Protein AF-A0AA38IX71-F1 (afdb_monomer_lite)

Sequence (198 aa):
MTTSIMTTNCNIPDDVLRKYNKTTGSFIPTKSSERYHKEYKQFCDWRRENAVSKINEEIMLAYLFDMSKKMFSSLLRSKYSMVRPLLQIYENVDISGFSKFRAFLIKQSVSYQPKQAKTLTIEDLVKFVEEAPDQQYLLAKIVDLTAIAGGCRREDYEEIYEMSLDDIEETSASSSSTLHDGIPRVEIIGNTDCTINV

Foldseek 3Di:
DDDDDPDPPDPQDPVRVVVVVVVLVVLAPPVCNVVLVVLLVVLVVVCVVVVHDDDDLVSLQVVLVVVLVVDALVVSVVSCSSNQSVCCVPVVDHCVPNPVSVVVSVVRNVPDDDPDDPDCDPVNLVCCLPPPDCVPCVVVNVLVLLCVQQVNDPVCVVVVVVFDPVQDDDDPPADAGADDPPDGDGGGRDDNDDDGGD

Radius of gyration: 25.23 Å; chains: 1; bounding box: 63×33×61 Å

pLDDT: mean 77.14, std 19.08, range [27.39, 96.38]

Structure (mmCIF, N/CA/C/O backbone):
data_AF-A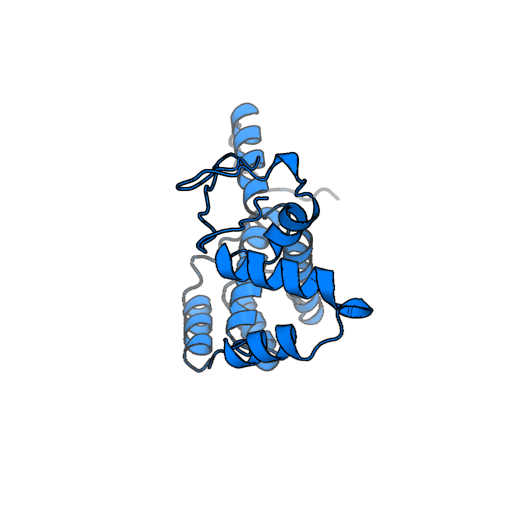0AA38IX71-F1
#
_entry.id   AF-A0AA38IX71-F1
#
loop_
_atom_site.group_PDB
_atom_site.id
_atom_site.type_symbol
_atom_site.label_atom_id
_atom_site.label_alt_id
_atom_site.label_comp_id
_atom_site.label_asym_id
_atom_site.label_entity_id
_atom_site.label_seq_id
_atom_site.pdbx_PDB_ins_code
_atom_site.Cartn_x
_atom_site.Cartn_y
_atom_site.Cartn_z
_atom_site.occupancy
_atom_site.B_iso_or_equiv
_atom_site.auth_seq_id
_atom_site.auth_comp_id
_atom_site.auth_asym_id
_atom_site.auth_atom_id
_atom_site.pdbx_PDB_model_num
ATOM 1 N N . MET A 1 1 ? -35.900 -9.698 11.462 1.00 34.16 1 MET A N 1
ATOM 2 C CA . MET A 1 1 ? -35.253 -8.917 12.536 1.00 34.16 1 MET A CA 1
ATOM 3 C C . MET A 1 1 ? -34.521 -7.775 11.868 1.00 34.16 1 MET A C 1
ATOM 5 O O . MET A 1 1 ? -33.563 -8.004 11.145 1.00 34.16 1 MET A O 1
ATOM 9 N N . THR A 1 2 ? -35.104 -6.591 11.990 1.00 31.00 2 THR A N 1
ATOM 10 C CA . THR A 1 2 ? -34.808 -5.388 11.211 1.00 31.00 2 THR A CA 1
ATOM 11 C C . THR A 1 2 ? -33.857 -4.530 12.038 1.00 31.00 2 THR A C 1
ATOM 13 O O . THR A 1 2 ? -34.233 -4.080 13.118 1.00 31.00 2 THR A O 1
ATOM 16 N N . THR A 1 3 ? -32.611 -4.361 11.597 1.00 37.00 3 THR A N 1
ATOM 17 C CA . THR A 1 3 ? -31.620 -3.580 12.349 1.00 37.00 3 THR A CA 1
ATOM 18 C C . THR A 1 3 ? -31.891 -2.093 12.150 1.00 37.00 3 THR A C 1
ATOM 20 O O . THR A 1 3 ? -31.720 -1.550 11.062 1.00 37.00 3 THR A O 1
ATOM 23 N N . SER A 1 4 ? -32.354 -1.465 13.228 1.00 35.03 4 SER A N 1
ATOM 24 C CA . SER A 1 4 ? -32.648 -0.041 13.348 1.00 35.03 4 SER A CA 1
ATOM 25 C C . SER A 1 4 ? -31.371 0.787 13.203 1.00 35.03 4 SER A C 1
ATOM 27 O O . SER A 1 4 ? -30.561 0.881 14.123 1.00 35.03 4 SER A O 1
ATOM 29 N N . ILE A 1 5 ? -31.210 1.405 12.040 1.00 53.56 5 ILE A N 1
ATOM 30 C CA . ILE A 1 5 ? -30.284 2.512 11.804 1.00 53.56 5 ILE A CA 1
ATOM 31 C C . ILE A 1 5 ? -30.818 3.742 12.544 1.00 53.56 5 ILE A C 1
ATOM 33 O O . ILE A 1 5 ? -31.921 4.207 12.274 1.00 53.56 5 ILE A O 1
ATOM 37 N N . MET A 1 6 ? -30.039 4.278 13.484 1.00 41.78 6 MET A N 1
ATOM 38 C CA . MET A 1 6 ? -30.230 5.640 13.988 1.00 41.78 6 MET A CA 1
ATOM 39 C C . MET A 1 6 ? -29.830 6.607 12.866 1.00 41.78 6 MET A C 1
ATOM 41 O O . MET A 1 6 ? -28.701 7.087 12.813 1.00 41.78 6 MET A O 1
ATOM 45 N N . THR A 1 7 ? -30.738 6.834 11.918 1.00 43.72 7 THR A N 1
ATOM 46 C CA . THR A 1 7 ? -30.614 7.880 10.902 1.00 43.72 7 THR A CA 1
ATOM 47 C C . THR A 1 7 ? -30.890 9.228 11.550 1.00 43.72 7 THR A C 1
ATOM 49 O O . THR A 1 7 ? -32.030 9.544 11.893 1.00 43.72 7 THR A O 1
ATOM 52 N N . THR A 1 8 ? -29.857 10.056 11.678 1.00 49.59 8 THR A N 1
ATOM 53 C CA . THR A 1 8 ? -30.030 11.508 11.669 1.00 49.59 8 THR A CA 1
ATOM 54 C C . THR A 1 8 ? -30.781 11.862 10.389 1.00 49.59 8 THR A C 1
ATOM 56 O O . THR A 1 8 ? -30.312 11.629 9.277 1.00 49.59 8 THR A O 1
ATOM 59 N N . ASN A 1 9 ? -32.007 12.337 10.576 1.00 51.66 9 ASN A N 1
ATOM 60 C CA . ASN A 1 9 ? -33.044 12.476 9.565 1.00 51.66 9 ASN A CA 1
ATOM 61 C C . ASN A 1 9 ? -32.781 13.704 8.673 1.00 51.66 9 ASN A C 1
ATOM 63 O O . ASN A 1 9 ? -33.479 14.711 8.755 1.00 51.66 9 ASN A O 1
ATOM 67 N N . CYS A 1 10 ? -31.720 13.655 7.868 1.00 62.28 10 CYS A N 1
ATOM 68 C CA . CYS A 1 10 ? -31.443 14.658 6.849 1.00 62.28 10 CYS A CA 1
ATOM 69 C C . CYS A 1 10 ? -31.971 14.121 5.516 1.00 62.28 10 CYS A C 1
ATOM 71 O O . CYS A 1 10 ? -31.480 13.107 5.022 1.00 62.28 10 CYS A O 1
ATOM 73 N N . ASN A 1 11 ? -32.997 14.760 4.953 1.00 79.88 11 ASN A N 1
ATOM 74 C CA . ASN A 1 11 ? -33.518 14.402 3.636 1.00 79.88 11 ASN A CA 1
ATOM 75 C C . ASN A 1 11 ? -32.530 14.908 2.571 1.00 79.88 11 ASN A C 1
ATOM 77 O O . ASN A 1 11 ? -32.589 16.065 2.159 1.00 79.88 11 ASN A O 1
ATOM 81 N N . ILE A 1 12 ? -31.545 14.075 2.226 1.00 81.44 12 ILE A N 1
ATOM 82 C CA . ILE A 1 12 ? -30.484 14.409 1.272 1.00 81.44 12 ILE A CA 1
ATOM 83 C C . ILE A 1 12 ? -31.031 14.202 -0.150 1.00 81.44 12 ILE A C 1
ATOM 85 O O . ILE A 1 12 ? -31.429 13.082 -0.464 1.00 81.44 12 ILE A O 1
ATOM 89 N N . PRO A 1 13 ? -31.026 15.228 -1.023 1.00 92.00 13 PRO A N 1
ATOM 90 C CA . PRO A 1 13 ? -31.464 15.085 -2.411 1.00 92.00 13 PRO A CA 1
ATOM 91 C C . PRO A 1 13 ? -30.676 14.020 -3.191 1.00 92.00 13 PRO A C 1
ATOM 93 O O . PRO A 1 13 ? -29.464 13.868 -3.010 1.00 92.00 13 PRO A O 1
ATOM 96 N N . ASP A 1 14 ? -31.341 13.330 -4.121 1.00 86.19 14 ASP A N 1
ATOM 97 C CA . ASP A 1 14 ? -30.751 12.225 -4.895 1.00 86.19 14 ASP A CA 1
ATOM 98 C C . ASP A 1 14 ? -29.515 12.635 -5.708 1.00 86.19 14 ASP A C 1
ATOM 100 O O . ASP A 1 14 ? -28.586 11.844 -5.895 1.00 86.19 14 ASP A O 1
ATOM 104 N N . ASP A 1 15 ? -29.459 13.877 -6.199 1.00 89.69 15 ASP A N 1
ATOM 105 C CA . ASP A 1 15 ? -28.296 14.377 -6.933 1.00 89.69 15 ASP A CA 1
ATOM 106 C C . ASP A 1 15 ? -27.071 14.545 -6.018 1.00 89.69 15 ASP A C 1
ATOM 108 O O . ASP A 1 15 ? -25.943 14.263 -6.436 1.00 89.69 15 ASP A O 1
ATOM 112 N N . VAL A 1 16 ? -27.295 14.944 -4.764 1.00 85.62 16 VAL A N 1
ATOM 113 C CA . VAL A 1 16 ? -26.268 15.052 -3.725 1.00 85.62 16 VAL A CA 1
ATOM 114 C C . VAL A 1 16 ? -25.808 13.659 -3.301 1.00 85.62 16 VAL A C 1
ATOM 116 O O . VAL A 1 16 ? -24.601 13.417 -3.243 1.00 85.62 16 VAL A O 1
ATOM 119 N N . LEU A 1 17 ? -26.732 12.712 -3.106 1.00 83.06 17 LEU A N 1
ATOM 120 C CA . LEU A 1 17 ? -26.396 11.324 -2.774 1.00 83.06 17 LEU A CA 1
ATOM 121 C C . LEU A 1 17 ? -25.606 10.643 -3.904 1.00 83.06 17 LEU A C 1
ATOM 123 O O . LEU A 1 17 ? -24.621 9.950 -3.651 1.00 83.06 17 LEU A O 1
ATOM 127 N N . ARG A 1 18 ? -25.965 10.900 -5.168 1.00 83.38 18 ARG A N 1
ATOM 128 C CA . ARG A 1 18 ? -25.216 10.410 -6.336 1.00 83.38 18 ARG A CA 1
ATOM 129 C C . ARG A 1 18 ? -23.791 10.965 -6.375 1.00 83.38 18 ARG A C 1
ATOM 131 O O . ARG A 1 18 ? -22.855 10.207 -6.627 1.00 83.38 18 ARG A O 1
ATOM 138 N N . LYS A 1 19 ? -23.605 12.266 -6.117 1.00 86.56 19 LYS A N 1
ATOM 139 C CA . LYS A 1 19 ? -22.272 12.895 -6.029 1.00 86.56 19 LYS A CA 1
ATOM 140 C C . LYS A 1 19 ? -21.455 12.325 -4.869 1.00 86.56 19 LYS A C 1
ATOM 142 O O . LYS A 1 19 ? -20.269 12.055 -5.055 1.00 86.56 19 LYS A O 1
ATOM 147 N N . TYR A 1 20 ? -22.084 12.098 -3.716 1.00 80.06 20 TYR A N 1
ATOM 148 C CA . TYR A 1 20 ? -21.452 11.468 -2.558 1.00 80.06 20 TYR A CA 1
ATOM 149 C C . TYR A 1 20 ? -20.969 10.053 -2.897 1.00 80.06 20 TYR A C 1
ATOM 151 O O . TYR A 1 20 ? -19.778 9.787 -2.782 1.00 80.06 20 TYR A O 1
ATOM 159 N N . ASN A 1 21 ? -21.850 9.196 -3.425 1.00 78.25 21 ASN A N 1
ATOM 160 C CA . ASN A 1 21 ? -21.527 7.811 -3.784 1.00 78.25 21 ASN A CA 1
ATOM 161 C C . ASN A 1 21 ? -20.463 7.714 -4.886 1.00 78.25 21 ASN A C 1
ATOM 163 O O . ASN A 1 21 ? -19.583 6.858 -4.832 1.00 78.25 21 ASN A O 1
ATOM 167 N N . LYS A 1 22 ? -20.502 8.612 -5.880 1.00 82.81 22 LYS A N 1
ATOM 168 C CA . LYS A 1 22 ? -19.451 8.694 -6.905 1.00 82.81 22 LYS A CA 1
ATOM 169 C C . LYS A 1 22 ? -18.100 9.063 -6.284 1.00 82.81 22 LYS A C 1
ATOM 171 O O . LYS A 1 22 ? -17.083 8.465 -6.623 1.00 82.81 22 LYS A O 1
ATOM 176 N N . THR A 1 23 ? -18.093 10.032 -5.371 1.00 79.50 23 THR A N 1
ATOM 177 C CA . THR A 1 23 ? -16.875 10.481 -4.684 1.00 79.50 23 THR A CA 1
ATOM 178 C C . THR A 1 23 ? -16.312 9.387 -3.778 1.00 79.50 23 THR A C 1
ATOM 180 O O . THR A 1 23 ? -15.125 9.087 -3.859 1.00 79.50 23 THR A O 1
ATOM 183 N N . THR A 1 24 ? -17.143 8.735 -2.966 1.00 74.00 24 THR A N 1
ATOM 184 C CA . THR A 1 24 ? -16.706 7.663 -2.058 1.00 74.00 24 THR A CA 1
ATOM 185 C C . THR A 1 24 ? -16.250 6.418 -2.809 1.00 74.00 24 THR A C 1
ATOM 187 O O . THR A 1 24 ? -15.260 5.803 -2.416 1.00 74.00 24 THR A O 1
ATOM 190 N N . GLY A 1 25 ? -16.888 6.091 -3.937 1.00 72.31 25 GLY A N 1
ATOM 191 C CA . GLY A 1 25 ? -16.435 5.031 -4.838 1.00 72.31 25 GLY A CA 1
ATOM 192 C C . GLY A 1 25 ? -15.036 5.278 -5.413 1.00 72.31 25 GLY A C 1
ATOM 193 O O . GLY A 1 25 ? -14.305 4.325 -5.657 1.00 72.31 25 GLY A O 1
ATOM 194 N N . SER A 1 26 ? -14.624 6.542 -5.563 1.00 80.75 26 SER A N 1
ATOM 195 C CA . SER A 1 26 ? -13.288 6.900 -6.065 1.00 80.75 26 SER A CA 1
ATOM 196 C C . SER A 1 26 ? -12.167 6.783 -5.024 1.00 80.75 26 SER A C 1
ATOM 198 O O . SER A 1 26 ? -10.991 6.843 -5.377 1.00 80.75 26 SER A O 1
ATOM 200 N N . PHE A 1 27 ? -12.498 6.598 -3.739 1.00 82.50 27 PHE A N 1
ATOM 201 C CA . PHE A 1 27 ? -11.495 6.464 -2.673 1.00 82.50 27 PHE A CA 1
ATOM 202 C C . PHE A 1 27 ? -10.677 5.175 -2.775 1.00 82.50 27 PHE A C 1
ATOM 204 O O . PHE A 1 27 ? -9.577 5.102 -2.223 1.00 82.50 27 PHE A O 1
ATOM 211 N N . ILE A 1 28 ? -11.207 4.160 -3.460 1.00 87.19 28 ILE A N 1
ATOM 212 C CA . ILE A 1 28 ? -10.512 2.904 -3.723 1.00 87.19 28 ILE A CA 1
ATOM 213 C C . ILE A 1 28 ? -10.065 2.907 -5.190 1.00 87.19 28 ILE A C 1
ATOM 215 O O . ILE A 1 28 ? -10.915 2.988 -6.076 1.00 87.19 28 ILE A O 1
ATOM 219 N N . PRO A 1 29 ? -8.756 2.804 -5.484 1.00 85.69 29 PRO A N 1
ATOM 220 C CA . PRO A 1 29 ? -8.284 2.795 -6.862 1.00 85.69 29 PRO A CA 1
ATOM 221 C C . PRO A 1 29 ? -8.817 1.578 -7.621 1.00 85.69 29 PRO A C 1
ATOM 223 O O . PRO A 1 29 ? -8.637 0.445 -7.172 1.00 85.69 29 PRO A O 1
ATOM 226 N N . THR A 1 30 ? -9.380 1.793 -8.811 1.00 84.19 30 THR A N 1
ATOM 227 C CA . THR A 1 30 ? -9.985 0.731 -9.633 1.00 84.19 30 THR A CA 1
ATOM 228 C C . THR A 1 30 ? -9.015 -0.426 -9.892 1.00 84.19 30 THR A C 1
ATOM 230 O O . THR A 1 30 ? -9.327 -1.570 -9.570 1.00 84.19 30 THR A O 1
ATOM 233 N N . LYS A 1 31 ? -7.791 -0.127 -10.363 1.00 82.62 31 LYS A N 1
ATOM 234 C CA . LYS A 1 31 ? -6.765 -1.130 -10.724 1.00 82.62 31 LYS A CA 1
ATOM 235 C C . LYS A 1 31 ? -6.310 -2.004 -9.548 1.00 82.62 31 LYS A C 1
ATOM 237 O O . LYS A 1 31 ? -5.872 -3.127 -9.754 1.00 82.62 31 LYS A O 1
ATOM 242 N N . SER A 1 32 ? -6.394 -1.508 -8.310 1.00 85.44 32 SER A N 1
ATOM 243 C CA . SER A 1 32 ? -5.904 -2.228 -7.119 1.00 85.44 32 SER A CA 1
ATOM 244 C C . SER A 1 32 ? -6.991 -2.536 -6.089 1.00 85.44 32 SER A C 1
ATOM 246 O O . SER A 1 32 ? -6.679 -2.945 -4.971 1.00 85.44 32 SER A O 1
ATOM 248 N N . SER A 1 33 ? -8.264 -2.395 -6.467 1.00 88.50 33 SER A N 1
ATOM 249 C CA . SER A 1 33 ? -9.413 -2.543 -5.569 1.00 88.50 33 SER A CA 1
ATOM 250 C C . SER A 1 33 ? -9.421 -3.880 -4.827 1.00 88.50 33 SER A C 1
ATOM 252 O O . SER A 1 33 ? -9.595 -3.914 -3.607 1.00 88.50 33 SER A O 1
ATOM 254 N N . GLU A 1 34 ? -9.135 -4.984 -5.519 1.00 90.69 34 GLU A N 1
ATOM 255 C CA . GLU A 1 34 ? -9.089 -6.319 -4.912 1.00 90.69 34 GLU A CA 1
ATOM 256 C C . GLU A 1 34 ? -8.098 -6.391 -3.739 1.00 90.69 34 GLU A C 1
ATOM 258 O O . GLU A 1 34 ? -8.399 -6.945 -2.678 1.00 90.69 34 GLU A O 1
ATOM 263 N N . ARG A 1 35 ? -6.929 -5.757 -3.886 1.00 91.38 35 ARG A N 1
ATOM 264 C CA . ARG A 1 35 ? -5.904 -5.709 -2.841 1.00 91.38 35 ARG A CA 1
ATOM 265 C C . ARG A 1 35 ? -6.406 -4.964 -1.607 1.00 91.38 35 ARG A C 1
ATOM 267 O O . ARG A 1 35 ? -6.176 -5.441 -0.502 1.00 91.38 35 ARG A O 1
ATOM 274 N N . TYR A 1 36 ? -7.135 -3.861 -1.773 1.00 93.50 36 TYR A N 1
ATOM 275 C CA . TYR A 1 36 ? -7.721 -3.137 -0.641 1.00 93.50 36 TYR A CA 1
ATOM 276 C C . TYR A 1 36 ? -8.711 -4.019 0.129 1.00 93.50 36 TYR A C 1
ATOM 278 O O . TYR A 1 36 ? -8.598 -4.162 1.348 1.00 93.50 36 TYR A O 1
ATOM 286 N N . HIS A 1 37 ? -9.631 -4.677 -0.583 1.00 92.12 37 HIS A N 1
ATOM 287 C CA . HIS A 1 37 ? -10.628 -5.561 0.026 1.00 92.12 37 HIS A CA 1
ATOM 288 C C . HIS A 1 37 ? -9.984 -6.762 0.725 1.00 92.12 37 HIS A C 1
ATOM 290 O O . HIS A 1 37 ? -10.419 -7.153 1.809 1.00 92.12 37 HIS A O 1
ATOM 296 N N . LYS A 1 38 ? -8.911 -7.320 0.154 1.00 94.62 38 LYS A N 1
ATOM 297 C CA . LYS A 1 38 ? -8.130 -8.395 0.776 1.00 94.62 38 LYS A CA 1
ATOM 298 C C . LYS A 1 38 ? -7.519 -7.963 2.110 1.00 94.62 38 LYS A C 1
ATOM 300 O O . LYS A 1 38 ? -7.586 -8.723 3.075 1.00 94.62 38 LYS A O 1
ATOM 305 N N . GLU A 1 39 ? -6.948 -6.763 2.185 1.00 93.94 39 GLU A N 1
ATOM 306 C CA . GLU A 1 39 ? -6.376 -6.235 3.430 1.00 93.94 39 GLU A CA 1
ATOM 307 C C . GLU A 1 39 ? -7.449 -5.961 4.492 1.00 93.94 39 GLU A C 1
ATOM 309 O O . GLU A 1 39 ? -7.283 -6.322 5.658 1.00 93.94 39 GLU A O 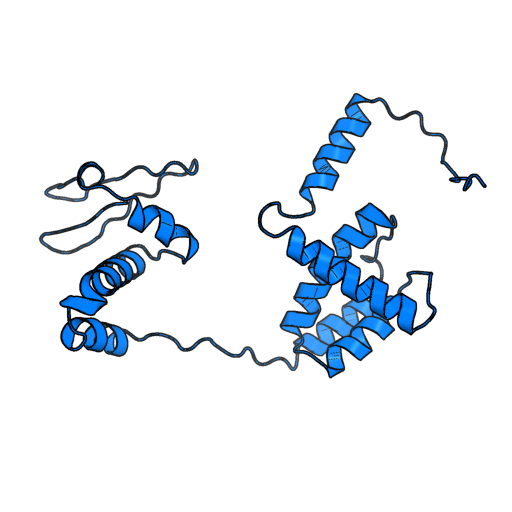1
ATOM 314 N N . TYR A 1 40 ? -8.594 -5.404 4.094 1.00 94.69 40 TYR A N 1
ATOM 315 C CA . TYR A 1 40 ? -9.722 -5.216 5.007 1.00 94.69 40 TYR A CA 1
ATOM 316 C C . TYR A 1 40 ? -10.307 -6.543 5.502 1.00 94.69 40 TYR A C 1
ATOM 318 O O . TYR A 1 40 ? -10.619 -6.677 6.687 1.00 94.69 40 TYR A O 1
ATOM 326 N N . LYS A 1 41 ? -10.383 -7.561 4.638 1.00 95.19 41 LYS A N 1
ATOM 327 C CA . LYS A 1 41 ? -10.778 -8.913 5.040 1.00 95.19 41 LYS A CA 1
ATOM 328 C C . LYS A 1 41 ? -9.819 -9.486 6.085 1.00 95.19 41 LYS A C 1
ATOM 330 O O . LYS A 1 41 ? -10.290 -9.993 7.095 1.00 95.19 41 LYS A O 1
ATOM 335 N N . GLN A 1 42 ? -8.503 -9.339 5.904 1.00 94.38 42 GLN A N 1
ATOM 336 C CA . GLN A 1 42 ? -7.515 -9.779 6.903 1.00 94.38 42 GLN A CA 1
ATOM 337 C C . GLN A 1 42 ? -7.727 -9.103 8.261 1.00 94.38 42 GLN A C 1
ATOM 339 O O . GLN A 1 42 ? -7.629 -9.757 9.297 1.00 94.38 42 GLN A O 1
ATOM 344 N N . PHE A 1 43 ? -8.048 -7.808 8.271 1.00 94.44 43 PHE A N 1
ATOM 345 C CA . PHE A 1 43 ? -8.413 -7.114 9.504 1.00 94.44 43 PHE A CA 1
ATOM 346 C C . PHE A 1 43 ? -9.703 -7.677 10.126 1.00 94.44 43 PHE A C 1
ATOM 348 O O . PHE A 1 43 ? -9.750 -7.929 11.329 1.00 94.44 43 PHE A O 1
ATOM 355 N N . CYS A 1 44 ? -10.738 -7.931 9.321 1.00 94.06 44 CYS A N 1
ATOM 356 C CA . CYS A 1 44 ? -11.985 -8.534 9.796 1.00 94.06 44 CYS A CA 1
ATOM 357 C C . CYS A 1 44 ? -11.788 -9.944 10.365 1.00 94.06 44 CYS A C 1
ATOM 359 O O . CYS A 1 44 ? -12.413 -10.292 11.366 1.00 94.06 44 CYS A O 1
ATOM 361 N N . ASP A 1 45 ? -10.923 -10.741 9.747 1.00 95.50 45 ASP A N 1
ATOM 362 C CA . ASP A 1 45 ? -10.592 -12.083 10.211 1.00 95.50 45 ASP A CA 1
ATOM 363 C C . ASP A 1 45 ? -9.842 -12.021 11.549 1.00 95.50 45 ASP A C 1
ATOM 365 O O . ASP A 1 45 ? -10.269 -12.668 12.504 1.00 95.50 45 ASP A O 1
ATOM 369 N N . TRP A 1 46 ? -8.845 -11.136 11.683 1.00 95.69 46 TRP A N 1
ATOM 370 C CA . TRP A 1 46 ? -8.165 -10.892 12.962 1.00 95.69 46 TRP A CA 1
ATOM 371 C C . TRP A 1 46 ? -9.139 -10.437 14.061 1.00 95.69 46 TRP A C 1
ATOM 373 O O . TRP A 1 46 ? -9.065 -10.910 15.195 1.00 95.69 46 TRP A O 1
ATOM 383 N N . ARG A 1 47 ? -10.102 -9.562 13.738 1.00 94.75 47 ARG A N 1
ATOM 384 C CA . ARG A 1 47 ? -11.156 -9.152 14.683 1.00 94.75 47 ARG A CA 1
ATOM 385 C C . ARG A 1 47 ? -11.984 -10.342 15.167 1.00 94.75 47 ARG A C 1
ATOM 387 O O . ARG A 1 47 ? -12.266 -10.442 16.360 1.00 94.75 47 ARG A O 1
ATOM 394 N N . ARG A 1 48 ? -12.357 -11.245 14.254 1.00 95.00 48 ARG A N 1
ATOM 395 C CA . ARG A 1 48 ? -13.129 -12.455 14.571 1.00 95.00 48 ARG A CA 1
ATOM 396 C C . ARG A 1 48 ? -12.341 -13.397 15.477 1.00 95.00 48 ARG A C 1
ATOM 398 O O . ARG A 1 48 ? -12.894 -13.877 16.459 1.00 95.00 48 ARG A O 1
ATOM 405 N N . GLU A 1 49 ? -11.064 -13.611 15.174 1.00 95.88 49 GLU A N 1
ATOM 406 C CA . GLU A 1 49 ? -10.152 -14.438 15.977 1.00 95.88 49 GLU A CA 1
ATOM 407 C C . GLU A 1 49 ? -9.975 -13.899 17.403 1.00 95.88 49 GLU A C 1
ATOM 409 O O . GLU A 1 49 ? -9.869 -14.677 18.346 1.00 95.88 49 GLU A O 1
ATOM 414 N N . ASN A 1 50 ? -10.007 -12.575 17.574 1.00 94.94 50 ASN A N 1
ATOM 415 C CA . ASN A 1 50 ? -9.870 -11.914 18.875 1.00 94.94 50 ASN A CA 1
ATOM 416 C C . ASN A 1 50 ? -11.219 -11.591 19.549 1.00 94.94 50 ASN A C 1
ATOM 418 O O . ASN A 1 50 ? -11.239 -10.931 20.586 1.00 94.94 50 ASN A O 1
ATOM 422 N N . ALA A 1 51 ? -12.345 -12.041 18.979 1.00 93.94 51 ALA A N 1
ATOM 423 C CA . ALA A 1 51 ? -13.704 -11.784 19.470 1.00 93.94 51 ALA A CA 1
ATOM 424 C C . ALA A 1 51 ? -14.040 -10.288 19.673 1.00 93.94 51 ALA A C 1
ATOM 426 O O . ALA A 1 51 ? -14.783 -9.912 20.583 1.00 93.94 51 ALA A O 1
ATOM 427 N N . VAL A 1 52 ? -13.520 -9.419 18.802 1.00 93.31 52 VAL A N 1
ATOM 428 C CA . VAL A 1 52 ? -13.729 -7.967 18.861 1.00 93.31 52 VAL A CA 1
ATOM 429 C C . VAL A 1 52 ? -14.658 -7.514 17.738 1.00 93.31 52 VAL A C 1
ATOM 431 O O . VAL A 1 52 ? -14.364 -7.708 16.563 1.00 93.31 52 VAL A O 1
ATOM 434 N N . SER A 1 53 ? -15.759 -6.845 18.083 1.00 85.56 53 SER A N 1
ATOM 435 C CA . SER A 1 53 ? -16.696 -6.277 17.100 1.00 85.56 53 SER A CA 1
ATOM 436 C C . SER A 1 53 ? -16.538 -4.769 16.886 1.00 85.56 53 SER A C 1
ATOM 438 O O . SER A 1 53 ? -16.764 -4.282 15.782 1.00 85.56 53 SER A O 1
ATOM 440 N N . LYS A 1 54 ? -16.143 -4.017 17.920 1.00 88.56 54 LYS A N 1
ATOM 441 C CA . LYS A 1 54 ? -16.002 -2.554 17.855 1.00 88.56 54 LYS A CA 1
ATOM 442 C C . LYS A 1 54 ? -14.651 -2.143 17.268 1.00 88.56 54 LYS A C 1
ATOM 444 O O . LYS A 1 54 ? -13.650 -2.823 17.472 1.00 88.56 54 LYS A O 1
ATOM 449 N N . ILE A 1 55 ? -14.617 -0.990 16.602 1.00 89.81 55 ILE A N 1
ATOM 450 C CA . ILE A 1 55 ? -13.377 -0.342 16.162 1.00 89.81 55 ILE A CA 1
ATOM 451 C C . ILE A 1 55 ? -13.171 0.923 16.988 1.00 89.81 55 ILE A C 1
ATOM 453 O O . ILE A 1 55 ? -14.032 1.798 17.032 1.00 89.81 55 ILE A O 1
ATOM 457 N N . ASN A 1 56 ? -12.014 1.017 17.627 1.00 91.94 56 ASN A N 1
ATOM 458 C CA . ASN A 1 56 ? -11.518 2.206 18.306 1.00 91.94 56 ASN A CA 1
ATOM 459 C C . ASN A 1 56 ? -9.982 2.217 18.234 1.00 91.94 56 ASN A C 1
ATOM 461 O O . ASN A 1 56 ? -9.368 1.345 17.606 1.00 91.94 56 ASN A O 1
ATOM 465 N N . GLU A 1 57 ? -9.361 3.211 18.861 1.00 93.44 57 GLU A N 1
ATOM 466 C CA . GLU A 1 57 ? -7.911 3.360 18.842 1.00 93.44 57 GLU A CA 1
ATOM 467 C C . GLU A 1 57 ? -7.191 2.164 19.486 1.00 93.44 57 GLU A C 1
ATOM 469 O O . GLU A 1 57 ? -6.179 1.711 18.953 1.00 93.44 57 GLU A O 1
ATOM 474 N N . GLU A 1 58 ? -7.721 1.609 20.577 1.00 94.06 58 GLU A N 1
ATOM 475 C CA . GLU A 1 58 ? -7.134 0.470 21.287 1.00 94.06 58 GLU A CA 1
ATOM 476 C C . GLU A 1 58 ? -7.083 -0.785 20.412 1.00 94.06 58 GLU A C 1
ATOM 478 O O . GLU A 1 58 ? -6.042 -1.438 20.317 1.00 94.06 58 GLU A O 1
ATOM 483 N N . ILE A 1 59 ? -8.186 -1.096 19.726 1.00 93.81 59 ILE A N 1
ATOM 484 C CA . ILE A 1 59 ? -8.283 -2.255 18.834 1.00 93.81 59 ILE A CA 1
ATOM 485 C C . ILE A 1 59 ? -7.363 -2.093 17.625 1.00 93.81 59 ILE A C 1
ATOM 487 O O . ILE A 1 59 ? -6.645 -3.026 17.261 1.00 93.81 59 ILE A O 1
ATOM 491 N N . MET A 1 60 ? -7.333 -0.901 17.026 1.00 91.88 60 MET A N 1
ATOM 492 C CA . MET A 1 60 ? -6.449 -0.623 15.893 1.00 91.88 60 MET A CA 1
ATOM 493 C C . MET A 1 60 ? -4.971 -0.702 16.290 1.00 91.88 60 MET A C 1
ATOM 495 O O . MET A 1 60 ? -4.149 -1.202 15.520 1.00 91.88 60 MET A O 1
ATOM 499 N N . LEU A 1 61 ? -4.623 -0.238 17.493 1.00 92.69 61 LEU A N 1
ATOM 500 C CA . LEU A 1 61 ? -3.262 -0.315 18.013 1.00 92.69 61 LEU A CA 1
ATOM 501 C C . LEU A 1 61 ? -2.850 -1.764 18.313 1.00 92.69 61 LEU A C 1
ATOM 503 O O . LEU A 1 61 ? -1.739 -2.155 17.955 1.00 92.69 61 LEU A O 1
ATOM 507 N N . ALA A 1 62 ? -3.738 -2.570 18.903 1.00 94.38 62 ALA A N 1
ATOM 508 C CA . ALA A 1 62 ? -3.499 -3.995 19.144 1.00 94.38 62 ALA A CA 1
ATOM 509 C C . ALA A 1 62 ? -3.285 -4.767 17.831 1.00 94.38 62 ALA A C 1
ATOM 511 O O . ALA A 1 62 ? -2.307 -5.506 17.701 1.00 94.38 62 ALA A O 1
ATOM 512 N N . TYR A 1 63 ? -4.125 -4.514 16.823 1.00 93.00 63 TYR A N 1
ATOM 513 C CA . TYR A 1 63 ? -3.961 -5.087 15.488 1.00 93.00 63 TYR A CA 1
ATOM 514 C C . TYR A 1 63 ? -2.601 -4.732 14.877 1.00 93.00 63 TYR A C 1
ATOM 516 O O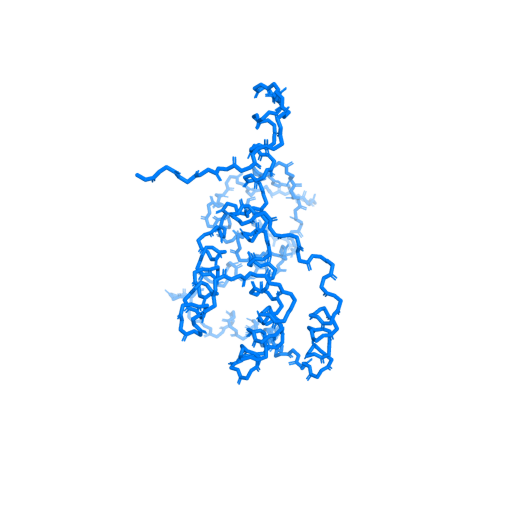 . TYR A 1 63 ? -1.872 -5.614 14.421 1.00 93.00 63 TYR A O 1
ATOM 524 N N . LEU A 1 64 ? -2.210 -3.451 14.899 1.00 89.88 64 LEU A N 1
ATOM 525 C CA . LEU A 1 64 ? -0.902 -3.042 14.383 1.00 89.88 64 LEU A CA 1
ATOM 526 C C . LEU A 1 64 ? 0.254 -3.673 15.142 1.00 89.88 64 LEU A C 1
ATOM 528 O O . LEU A 1 64 ? 1.263 -4.012 14.523 1.00 89.88 64 LEU A O 1
ATOM 532 N N . PHE A 1 65 ? 0.135 -3.803 16.460 1.00 91.25 65 PHE A N 1
ATOM 533 C CA . PHE A 1 65 ? 1.160 -4.431 17.274 1.00 91.25 65 PHE A CA 1
ATOM 534 C C . PHE A 1 65 ? 1.389 -5.876 16.827 1.00 91.25 65 PHE A C 1
ATOM 536 O O . PHE A 1 65 ? 2.528 -6.246 16.534 1.00 91.25 65 PHE A O 1
ATOM 543 N N . ASP A 1 66 ? 0.325 -6.661 16.665 1.00 92.25 66 ASP A N 1
ATOM 544 C CA . ASP A 1 66 ? 0.429 -8.040 16.185 1.00 92.25 66 ASP A CA 1
ATOM 545 C C . ASP A 1 66 ? 0.948 -8.142 14.754 1.00 92.25 66 ASP A C 1
ATOM 547 O O . ASP A 1 66 ? 1.801 -8.984 14.461 1.00 92.25 66 ASP A O 1
ATOM 551 N N . MET A 1 67 ? 0.494 -7.259 13.867 1.00 89.81 67 MET A N 1
ATOM 552 C CA . MET A 1 67 ? 0.977 -7.216 12.490 1.00 89.81 67 MET A CA 1
ATOM 553 C C . MET A 1 67 ? 2.459 -6.840 12.432 1.00 89.81 67 MET A C 1
ATOM 555 O O . MET A 1 67 ? 3.216 -7.451 11.681 1.00 89.81 67 MET A O 1
ATOM 559 N N . SER A 1 68 ? 2.912 -5.910 13.275 1.00 88.31 68 SER A N 1
ATOM 560 C CA . SER A 1 68 ? 4.309 -5.463 13.310 1.00 88.31 68 SER A CA 1
ATOM 561 C C . SER A 1 68 ? 5.305 -6.546 13.729 1.00 88.31 68 SER A C 1
ATOM 563 O O . SER A 1 68 ? 6.468 -6.478 13.347 1.00 88.31 68 SER A O 1
ATOM 565 N N . LYS A 1 69 ? 4.856 -7.585 14.446 1.00 87.75 69 LYS A N 1
ATOM 566 C CA . LYS A 1 69 ? 5.688 -8.758 14.764 1.00 87.75 69 LYS A CA 1
ATOM 567 C C . LYS A 1 69 ? 5.973 -9.626 13.534 1.00 87.75 69 LYS A C 1
ATOM 569 O O . LYS A 1 69 ? 6.917 -10.407 13.548 1.00 87.75 69 LYS A O 1
ATOM 574 N N . LYS A 1 70 ? 5.137 -9.528 12.495 1.00 86.38 70 LYS A N 1
ATOM 575 C CA . LYS A 1 70 ? 5.165 -10.399 11.310 1.00 86.38 70 LYS A CA 1
ATOM 576 C C . LYS A 1 70 ? 5.714 -9.709 10.060 1.00 86.38 70 LYS A C 1
ATOM 578 O O . LYS A 1 70 ? 6.013 -10.395 9.087 1.00 86.38 70 LYS A O 1
ATOM 583 N N . MET A 1 71 ? 5.799 -8.377 10.031 1.00 82.69 71 MET A N 1
ATOM 584 C CA . MET A 1 71 ? 6.169 -7.641 8.817 1.00 82.69 71 MET A CA 1
ATOM 585 C C . MET A 1 71 ? 6.933 -6.348 9.064 1.00 82.69 71 MET A C 1
ATOM 587 O O . MET A 1 71 ? 6.857 -5.742 10.128 1.00 82.69 71 MET A O 1
ATOM 591 N N . PHE A 1 72 ? 7.601 -5.889 8.006 1.00 79.94 72 PHE A N 1
ATOM 592 C CA . PHE A 1 72 ? 8.303 -4.614 7.979 1.00 79.94 72 PHE A CA 1
ATOM 593 C C . PHE A 1 72 ? 7.352 -3.410 8.033 1.00 79.94 72 PHE A C 1
ATOM 595 O O . PHE A 1 72 ? 6.231 -3.436 7.518 1.00 79.94 72 PHE A O 1
ATOM 602 N N . SER A 1 73 ? 7.846 -2.311 8.596 1.00 79.62 73 SER A N 1
ATOM 603 C CA . SER A 1 73 ? 7.087 -1.085 8.867 1.00 79.62 73 SER A CA 1
ATOM 604 C C . SER A 1 73 ? 6.501 -0.421 7.619 1.00 79.62 73 SER A C 1
ATOM 606 O O . SER A 1 73 ? 5.403 0.135 7.670 1.00 79.62 73 SER A O 1
ATOM 608 N N . SER A 1 74 ? 7.200 -0.504 6.483 1.00 76.94 74 SER A N 1
ATOM 609 C CA . SER A 1 74 ? 6.716 -0.009 5.187 1.00 76.94 74 SER A CA 1
ATOM 610 C C . SER A 1 74 ? 5.469 -0.766 4.715 1.00 76.94 74 SER A C 1
ATOM 612 O O . SER A 1 74 ? 4.484 -0.147 4.305 1.00 76.94 74 SER A O 1
ATOM 614 N N . LEU A 1 75 ? 5.468 -2.097 4.851 1.00 81.56 75 LEU A N 1
ATOM 615 C CA . LEU A 1 75 ? 4.323 -2.940 4.517 1.00 81.56 75 LEU A CA 1
ATOM 616 C C . LEU A 1 75 ? 3.155 -2.685 5.472 1.00 81.56 75 LEU A C 1
ATOM 618 O O . LEU A 1 75 ? 2.020 -2.547 5.022 1.00 81.56 75 LEU A O 1
ATOM 622 N N . LEU A 1 76 ? 3.438 -2.541 6.769 1.00 86.69 76 LEU A N 1
ATOM 623 C CA . LEU A 1 76 ? 2.431 -2.232 7.784 1.00 86.69 76 LEU A CA 1
ATOM 624 C C . LEU A 1 76 ? 1.687 -0.924 7.470 1.00 86.69 76 LEU A C 1
ATOM 626 O O . LEU A 1 76 ? 0.456 -0.881 7.485 1.00 86.69 76 LEU A O 1
ATOM 630 N N . ARG A 1 77 ? 2.429 0.133 7.114 1.00 85.12 77 ARG A N 1
ATOM 631 C CA . ARG A 1 77 ? 1.855 1.426 6.718 1.00 85.12 77 ARG A CA 1
ATOM 632 C C . ARG A 1 77 ? 1.057 1.325 5.417 1.00 85.12 77 ARG A C 1
ATOM 634 O O . ARG A 1 77 ? -0.004 1.932 5.323 1.00 85.12 77 ARG A O 1
ATOM 641 N N . SER A 1 78 ? 1.531 0.543 4.443 1.00 87.38 78 SER A N 1
ATOM 642 C CA . SER A 1 78 ? 0.811 0.308 3.183 1.00 87.38 78 SER A CA 1
ATOM 643 C C . SER A 1 78 ? -0.529 -0.398 3.413 1.00 87.38 78 SER A C 1
ATOM 645 O O . SER A 1 78 ? -1.553 0.093 2.941 1.00 87.38 78 SER A O 1
ATOM 647 N N . LYS A 1 79 ? -0.543 -1.489 4.191 1.00 89.19 79 LYS A N 1
ATOM 648 C CA . LYS A 1 79 ? -1.774 -2.212 4.548 1.00 89.19 79 LYS A CA 1
ATOM 649 C C . LYS A 1 79 ? -2.760 -1.305 5.276 1.00 89.19 79 LYS A C 1
ATOM 651 O O . LYS A 1 79 ? -3.930 -1.241 4.914 1.00 89.19 79 LYS A O 1
ATOM 656 N N . TYR A 1 80 ? -2.278 -0.534 6.249 1.00 88.19 80 TYR A N 1
ATOM 657 C CA . TYR A 1 80 ? -3.119 0.424 6.958 1.00 88.19 80 TYR A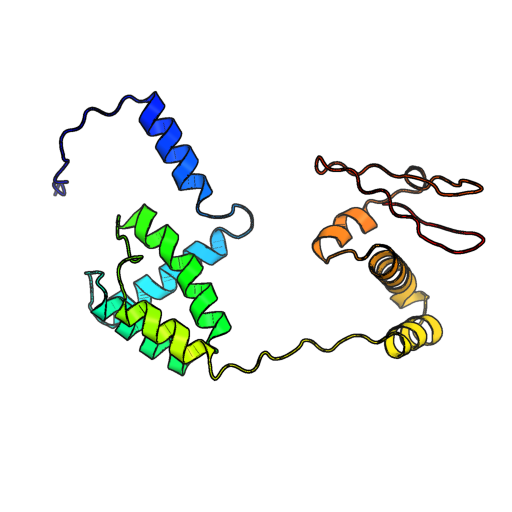 CA 1
ATOM 658 C C . TYR A 1 80 ? -3.756 1.463 6.025 1.00 88.19 80 TYR A C 1
ATOM 660 O O . TYR A 1 80 ? -4.958 1.712 6.116 1.00 88.19 80 TYR A O 1
ATOM 668 N N . SER A 1 81 ? -2.983 2.042 5.103 1.00 88.56 81 SER A N 1
ATOM 669 C CA . SER A 1 81 ? -3.511 3.006 4.132 1.00 88.56 81 SER A CA 1
ATOM 670 C C . SER A 1 81 ? -4.611 2.419 3.240 1.00 88.56 81 SER A C 1
ATOM 672 O O . SER A 1 81 ? -5.422 3.183 2.727 1.00 88.56 81 SER A O 1
ATOM 674 N N . MET A 1 82 ? -4.671 1.092 3.078 1.00 91.62 82 MET A N 1
ATOM 675 C CA . MET A 1 82 ? -5.744 0.404 2.348 1.00 91.62 82 MET A CA 1
ATOM 676 C C . MET A 1 82 ? -6.967 0.117 3.210 1.00 91.62 82 MET A C 1
ATOM 678 O O . MET A 1 82 ? -8.097 0.269 2.754 1.00 91.62 82 MET A O 1
ATOM 682 N N . VAL A 1 83 ? -6.750 -0.271 4.466 1.00 92.00 83 VAL A N 1
ATOM 683 C CA . VAL A 1 83 ? -7.834 -0.542 5.415 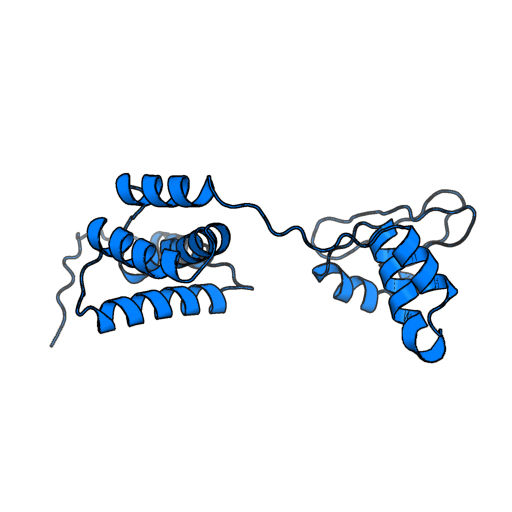1.00 92.00 83 VAL A CA 1
ATOM 684 C C . VAL A 1 83 ? -8.573 0.750 5.775 1.00 92.00 83 VAL A C 1
ATOM 686 O O . VAL A 1 83 ? -9.797 0.751 5.857 1.00 92.00 83 VAL A O 1
ATOM 689 N N . ARG A 1 84 ? -7.855 1.871 5.925 1.00 90.38 84 ARG A N 1
ATOM 690 C CA . ARG A 1 84 ? -8.415 3.179 6.300 1.00 90.38 84 ARG A CA 1
ATOM 691 C C . ARG A 1 84 ? -9.650 3.609 5.486 1.00 90.38 84 ARG A C 1
ATOM 693 O O . ARG A 1 84 ? -10.672 3.877 6.113 1.00 90.38 84 ARG A O 1
ATOM 700 N N . PRO A 1 85 ? -9.603 3.713 4.143 1.00 90.25 85 PRO A N 1
ATOM 701 C CA . PRO A 1 85 ? -10.772 4.124 3.367 1.00 90.25 85 PRO A CA 1
ATOM 702 C C . PRO A 1 85 ? -11.923 3.116 3.469 1.00 90.25 85 PRO A C 1
ATOM 704 O O . PRO A 1 85 ? -13.076 3.528 3.492 1.00 90.25 85 PRO A O 1
ATOM 707 N N . LEU A 1 86 ? -11.639 1.818 3.607 1.00 91.62 86 LEU A N 1
ATOM 708 C CA . LEU A 1 86 ? -12.682 0.799 3.758 1.00 91.62 86 LEU A CA 1
ATOM 709 C C . LEU A 1 86 ? -13.375 0.860 5.127 1.00 91.62 86 LEU A C 1
ATOM 711 O O . LEU A 1 86 ? -14.583 0.661 5.193 1.00 91.62 86 LEU A O 1
ATOM 715 N N . LEU A 1 87 ? -12.663 1.223 6.200 1.00 91.38 87 LEU A N 1
ATOM 716 C CA . LEU A 1 87 ? -13.279 1.501 7.507 1.00 91.38 87 LEU A CA 1
ATOM 717 C C . LEU A 1 87 ? -14.218 2.711 7.444 1.00 91.38 87 LEU A C 1
ATOM 719 O O . LEU A 1 87 ? -15.303 2.684 8.024 1.00 91.38 87 LEU A O 1
ATOM 723 N N . GLN A 1 88 ? -13.827 3.747 6.698 1.00 88.50 88 GLN A N 1
ATOM 724 C CA . GLN A 1 88 ? -14.670 4.920 6.482 1.00 88.50 88 GLN A CA 1
ATOM 725 C C . GLN A 1 88 ? -15.912 4.586 5.639 1.00 88.50 88 GLN A C 1
ATOM 727 O O . GLN A 1 88 ? -16.994 5.072 5.945 1.00 88.50 88 GLN A O 1
ATOM 732 N N . ILE A 1 89 ? -15.773 3.768 4.590 1.00 87.19 89 ILE A N 1
ATOM 733 C CA . ILE A 1 89 ? -16.874 3.428 3.674 1.00 87.19 89 ILE A CA 1
ATOM 734 C C . ILE A 1 89 ? -17.856 2.438 4.312 1.00 87.19 89 ILE A C 1
ATOM 736 O O . ILE A 1 89 ? -19.064 2.645 4.236 1.00 87.19 89 ILE A O 1
ATOM 740 N N . TYR A 1 90 ? -17.361 1.358 4.923 1.00 88.31 90 TYR A N 1
ATOM 741 C CA . TYR A 1 90 ? -18.215 0.261 5.391 1.00 88.31 90 TYR A CA 1
ATOM 742 C C . TYR A 1 90 ? -18.698 0.409 6.824 1.00 88.31 90 TYR A C 1
ATOM 744 O O . TYR A 1 90 ? -19.778 -0.073 7.152 1.00 88.31 90 TYR A O 1
ATOM 752 N N . GLU A 1 91 ? -17.908 1.050 7.681 1.00 87.25 91 GLU A N 1
ATOM 753 C CA . GLU A 1 91 ? -18.205 1.132 9.114 1.00 87.25 91 GLU A CA 1
ATOM 754 C C . GLU A 1 91 ? -18.355 2.584 9.593 1.00 87.25 91 GLU A C 1
ATOM 756 O O . GLU A 1 91 ? -18.669 2.812 10.758 1.00 87.25 91 GLU A O 1
ATOM 761 N N . ASN A 1 92 ? -18.181 3.566 8.695 1.00 87.75 92 ASN A N 1
ATOM 762 C CA . ASN A 1 92 ? -18.226 5.002 8.987 1.00 87.75 92 ASN A CA 1
ATOM 763 C C . ASN A 1 92 ? -17.319 5.404 10.164 1.00 87.75 92 ASN A C 1
ATOM 765 O O . ASN A 1 92 ? -17.663 6.265 10.977 1.00 87.75 92 ASN A O 1
ATOM 769 N N . VAL A 1 93 ? -16.157 4.754 10.269 1.00 89.56 93 VAL A N 1
ATOM 770 C CA . VAL A 1 93 ? -15.181 5.017 11.327 1.00 89.56 93 VAL A CA 1
ATOM 771 C C . VAL A 1 93 ? -14.067 5.899 10.789 1.00 89.56 93 VAL A C 1
ATOM 773 O O . VAL A 1 93 ? -13.259 5.456 9.968 1.00 89.56 93 VAL A O 1
ATOM 776 N N . ASP A 1 94 ? -13.973 7.117 11.324 1.00 87.19 94 ASP A N 1
ATOM 777 C CA . ASP A 1 94 ? -12.811 7.968 11.099 1.00 87.19 94 ASP A CA 1
ATOM 778 C C . ASP A 1 94 ? -11.709 7.666 12.120 1.00 87.19 94 ASP A C 1
ATOM 780 O O . ASP A 1 94 ? -11.824 7.913 13.320 1.00 87.19 94 ASP A O 1
ATOM 784 N N . ILE A 1 95 ? -10.603 7.146 11.607 1.00 87.25 95 ILE A N 1
ATOM 785 C CA . ILE A 1 95 ? -9.405 6.794 12.373 1.00 87.25 95 ILE A CA 1
ATOM 786 C C . ILE A 1 95 ? -8.319 7.877 12.296 1.00 87.25 95 ILE A C 1
ATOM 788 O O . ILE A 1 95 ? -7.221 7.701 12.826 1.00 87.25 95 ILE A O 1
ATOM 792 N N . SER A 1 96 ? -8.592 9.007 11.630 1.00 85.06 96 SER A N 1
ATOM 793 C CA . SER A 1 96 ? -7.660 10.136 11.530 1.00 85.06 96 SER A CA 1
ATOM 794 C C . SER A 1 96 ? -7.283 10.704 12.906 1.00 85.06 96 SER A C 1
ATOM 796 O O . SER A 1 96 ? -6.132 11.103 13.117 1.00 85.06 96 SER A O 1
ATOM 798 N N . GLY A 1 97 ? -8.224 10.651 13.857 1.00 86.81 97 GLY A N 1
ATOM 799 C CA . GLY A 1 97 ? -8.066 11.108 15.237 1.00 86.81 97 GLY A CA 1
ATOM 800 C C . GLY A 1 97 ? -7.247 10.186 16.147 1.00 86.81 97 GLY A C 1
ATOM 801 O O . GLY A 1 97 ? -6.964 10.561 17.284 1.00 86.81 97 GLY A O 1
ATOM 802 N N . PHE A 1 98 ? -6.833 9.002 15.686 1.00 92.19 98 PHE A N 1
ATOM 803 C CA . PHE A 1 98 ? -6.123 8.033 16.528 1.00 92.19 98 PHE A CA 1
ATOM 804 C C . PHE A 1 98 ? -4.635 8.412 16.658 1.00 92.19 98 PHE A C 1
ATOM 806 O O . PHE A 1 98 ? -3.763 8.000 15.884 1.00 92.19 98 PHE A O 1
ATOM 813 N N . SER A 1 99 ? -4.343 9.287 17.621 1.00 91.69 99 SER A N 1
ATOM 814 C CA . SER A 1 99 ? -3.016 9.867 17.857 1.00 91.69 99 SER A CA 1
ATOM 815 C C . SER A 1 99 ? -1.953 8.861 18.326 1.00 91.69 99 SER A C 1
ATOM 817 O O . SER A 1 99 ? -0.842 8.867 17.788 1.00 91.69 99 SER A O 1
ATOM 819 N N . LYS A 1 100 ? -2.273 7.961 19.266 1.00 92.88 100 LYS A N 1
ATOM 820 C CA . LYS A 1 100 ? -1.382 6.894 19.762 1.00 92.88 100 LYS A CA 1
ATOM 821 C C . LYS A 1 100 ? -1.113 5.874 18.665 1.00 92.88 100 LYS A C 1
ATOM 823 O O . LYS A 1 100 ? 0.027 5.456 18.466 1.00 92.88 100 LYS A O 1
ATOM 828 N N . PHE A 1 101 ? -2.153 5.533 17.911 1.00 89.19 101 PHE A N 1
ATOM 829 C CA . PHE A 1 101 ? -2.057 4.685 16.729 1.00 89.19 101 PHE A CA 1
ATOM 830 C C . PHE A 1 101 ? -1.067 5.255 15.698 1.00 89.19 101 PHE A C 1
ATOM 832 O O . PHE A 1 101 ? -0.152 4.567 15.238 1.00 89.19 101 PHE A O 1
ATOM 839 N N . ARG A 1 102 ? -1.193 6.547 15.373 1.00 88.38 102 ARG A N 1
ATOM 840 C CA . ARG A 1 102 ? -0.274 7.230 14.452 1.00 88.38 102 ARG A CA 1
ATOM 841 C C . ARG A 1 102 ? 1.148 7.299 15.000 1.00 88.38 102 ARG A C 1
ATOM 843 O O . ARG A 1 102 ? 2.092 7.054 14.249 1.00 88.38 102 ARG A O 1
ATOM 850 N N . ALA A 1 103 ? 1.306 7.613 16.286 1.00 90.62 103 ALA A N 1
ATOM 851 C CA . ALA A 1 103 ? 2.611 7.649 16.941 1.00 90.62 103 ALA A CA 1
ATOM 852 C C . ALA A 1 103 ? 3.319 6.287 16.857 1.00 90.62 103 ALA A C 1
ATOM 854 O O . ALA A 1 103 ? 4.514 6.233 16.565 1.00 90.62 103 ALA A O 1
ATOM 855 N N . PHE A 1 104 ? 2.577 5.187 17.019 1.00 89.88 104 PHE A N 1
ATOM 856 C CA . PHE A 1 104 ? 3.107 3.837 16.849 1.00 89.88 104 PHE A CA 1
ATOM 857 C C . PHE A 1 104 ? 3.600 3.581 15.418 1.00 89.88 104 PHE A C 1
ATOM 859 O O . PHE A 1 104 ? 4.741 3.158 15.243 1.00 89.88 104 PHE A O 1
ATOM 866 N N . LEU A 1 105 ? 2.806 3.900 14.387 1.00 87.12 105 LEU A N 1
ATOM 867 C CA . LEU A 1 105 ? 3.235 3.750 12.985 1.00 87.12 105 LEU A CA 1
ATOM 868 C C . LEU A 1 105 ? 4.514 4.535 12.669 1.00 87.12 105 LEU A C 1
ATOM 870 O O . LEU A 1 105 ? 5.396 4.025 11.977 1.00 87.12 105 LEU A O 1
ATOM 874 N N . ILE A 1 106 ? 4.622 5.767 13.178 1.00 86.62 106 ILE A N 1
ATOM 875 C CA . ILE A 1 106 ? 5.822 6.593 13.004 1.00 86.62 106 ILE A CA 1
ATOM 876 C C . ILE A 1 106 ? 7.013 5.917 13.685 1.00 86.62 106 ILE A C 1
ATOM 878 O O . ILE A 1 106 ? 8.037 5.713 13.036 1.00 86.62 106 ILE A O 1
ATOM 882 N N . LYS A 1 107 ? 6.867 5.492 14.946 1.00 87.50 107 LYS A N 1
ATOM 883 C CA . LYS A 1 107 ? 7.929 4.809 15.697 1.00 87.50 107 LYS A CA 1
ATOM 884 C C . LYS A 1 107 ? 8.438 3.561 14.974 1.00 87.50 107 LYS A C 1
ATOM 886 O O . LYS A 1 107 ? 9.647 3.383 14.873 1.00 87.50 107 LYS A O 1
ATOM 891 N N . GLN A 1 108 ? 7.539 2.749 14.415 1.00 83.62 108 GLN A N 1
ATOM 892 C CA . GLN A 1 108 ? 7.935 1.564 13.653 1.00 83.62 108 GLN A CA 1
ATOM 893 C C . GLN A 1 108 ? 8.714 1.930 12.383 1.00 83.62 108 GLN A C 1
ATOM 895 O O . GLN A 1 108 ? 9.603 1.189 11.978 1.00 83.62 108 GLN A O 1
ATOM 900 N N . SER A 1 109 ? 8.425 3.066 11.743 1.00 77.69 109 SER A N 1
ATOM 901 C CA . SER A 1 109 ? 9.139 3.477 10.526 1.00 77.69 109 SER A CA 1
ATOM 902 C C . SER A 1 109 ? 10.576 3.956 10.758 1.00 77.69 109 SER A C 1
ATOM 904 O O . SER A 1 109 ? 11.389 3.824 9.852 1.00 77.69 109 SER A O 1
ATOM 906 N N . VAL A 1 110 ? 10.914 4.453 11.955 1.00 77.19 110 VAL A N 1
ATOM 907 C CA . VAL A 1 110 ? 12.245 5.027 12.249 1.00 77.19 110 VAL A CA 1
ATOM 908 C C . VAL A 1 110 ? 13.363 3.982 12.188 1.00 77.19 110 VAL A C 1
ATOM 910 O O . VAL A 1 110 ? 14.469 4.290 11.759 1.00 77.19 110 VAL A O 1
ATOM 913 N N . SER A 1 111 ? 13.091 2.739 12.585 1.00 67.44 111 SER A N 1
ATOM 914 C CA . SER A 1 111 ? 14.077 1.652 12.545 1.00 67.44 111 SER A CA 1
ATOM 915 C C . SER A 1 111 ? 14.123 0.910 11.205 1.00 67.44 111 SER A C 1
ATOM 917 O O . SER A 1 111 ? 14.925 -0.010 11.043 1.00 67.44 111 SER A O 1
ATOM 919 N N . TYR A 1 112 ? 13.274 1.274 10.239 1.00 71.88 112 TYR A N 1
ATOM 920 C CA . TYR A 1 112 ? 13.196 0.569 8.966 1.00 71.88 112 TYR A CA 1
ATOM 921 C C . TYR A 1 112 ? 14.323 0.998 8.025 1.00 71.88 112 TYR A C 1
ATOM 923 O O . TYR A 1 112 ? 14.373 2.140 7.575 1.00 71.88 112 TYR A O 1
ATOM 931 N N . GLN A 1 113 ? 15.181 0.043 7.672 1.00 68.81 113 GLN A N 1
ATOM 932 C CA . GLN A 1 113 ? 16.130 0.193 6.576 1.00 68.81 113 GLN A CA 1
ATOM 933 C C . GLN A 1 113 ? 15.486 -0.345 5.292 1.00 68.81 113 GLN A C 1
ATOM 935 O O . GLN A 1 113 ? 15.148 -1.533 5.236 1.00 68.81 113 GLN A O 1
ATOM 940 N N . PRO A 1 114 ? 15.257 0.495 4.266 1.00 69.50 114 PRO A N 1
ATOM 941 C CA . PRO A 1 114 ? 14.685 0.029 3.016 1.00 69.50 114 PRO A CA 1
ATOM 942 C C . PRO A 1 114 ? 15.624 -0.977 2.356 1.00 69.50 114 PRO A C 1
ATOM 944 O O . PRO A 1 114 ? 16.784 -0.679 2.085 1.00 69.50 114 PRO A O 1
ATOM 947 N N . LYS A 1 115 ? 15.102 -2.170 2.050 1.00 77.06 115 LYS A N 1
ATOM 948 C CA . LYS A 1 115 ? 15.776 -3.087 1.133 1.00 77.06 115 LYS A CA 1
ATOM 949 C C . LYS A 1 115 ? 15.760 -2.432 -0.244 1.00 77.06 115 LYS A C 1
ATOM 951 O O . LYS A 1 115 ? 14.721 -2.425 -0.904 1.00 77.06 115 LYS A O 1
ATOM 956 N N . GLN A 1 116 ? 16.881 -1.846 -0.645 1.00 76.38 116 GLN A N 1
ATOM 957 C CA . GLN A 1 116 ? 17.032 -1.347 -2.003 1.00 76.38 116 GLN A CA 1
ATOM 958 C C . GLN A 1 116 ? 16.893 -2.526 -2.972 1.00 76.38 116 GLN A C 1
ATOM 960 O O . GLN A 1 116 ? 17.386 -3.630 -2.711 1.00 76.38 116 GLN A O 1
ATOM 965 N N . ALA A 1 117 ? 16.153 -2.308 -4.059 1.00 81.19 117 ALA A N 1
ATOM 966 C CA . ALA A 1 117 ? 16.187 -3.233 -5.180 1.00 81.19 117 ALA A CA 1
ATOM 967 C C . ALA A 1 117 ? 17.629 -3.309 -5.695 1.00 81.19 117 ALA A C 1
ATOM 969 O O . ALA A 1 117 ? 18.395 -2.358 -5.538 1.00 81.19 117 ALA A O 1
ATOM 970 N N . LYS A 1 118 ? 18.006 -4.443 -6.291 1.00 84.75 118 LYS A N 1
ATOM 971 C CA . LYS A 1 118 ? 19.278 -4.496 -7.009 1.00 84.75 118 LYS A CA 1
ATOM 972 C C . LYS A 1 118 ? 19.199 -3.480 -8.142 1.00 84.75 118 LYS A C 1
ATOM 974 O O . LYS A 1 118 ? 18.274 -3.551 -8.949 1.00 84.75 118 LYS A O 1
ATOM 979 N N . THR A 1 119 ? 20.128 -2.539 -8.152 1.00 85.56 119 THR A N 1
ATOM 980 C CA . THR A 1 119 ? 20.275 -1.599 -9.255 1.00 85.56 119 THR A CA 1
ATOM 981 C C . THR A 1 119 ? 20.952 -2.343 -10.393 1.00 85.56 119 THR A C 1
ATOM 983 O O . THR A 1 119 ? 22.042 -2.872 -10.193 1.00 85.56 119 THR A O 1
ATOM 986 N N . LEU A 1 120 ? 20.288 -2.413 -11.545 1.00 83.75 120 LEU A N 1
ATOM 987 C CA . LEU A 1 120 ? 20.926 -2.832 -12.787 1.00 83.75 120 LEU A CA 1
ATOM 988 C C . LEU A 1 120 ? 21.901 -1.723 -13.186 1.00 83.75 120 LEU A C 1
ATOM 990 O O . LEU A 1 120 ? 21.484 -0.568 -13.307 1.00 83.75 120 LEU A O 1
ATOM 994 N N . THR A 1 121 ? 23.187 -2.039 -13.308 1.00 88.06 121 THR A N 1
ATOM 995 C CA . THR A 1 121 ? 24.184 -1.043 -13.715 1.00 88.06 121 THR A CA 1
ATOM 996 C C . THR A 1 121 ? 24.319 -0.989 -15.236 1.00 88.06 121 THR A C 1
ATOM 998 O O . THR A 1 121 ? 23.831 -1.866 -15.950 1.00 88.06 121 THR A O 1
ATOM 1001 N N . ILE A 1 122 ? 24.991 0.047 -15.746 1.00 86.00 122 ILE A N 1
ATOM 1002 C CA . ILE A 1 122 ? 25.298 0.141 -17.180 1.00 86.00 122 ILE A CA 1
ATOM 1003 C C . ILE A 1 122 ? 26.196 -1.029 -17.598 1.00 86.00 122 ILE A C 1
ATOM 1005 O O . ILE A 1 122 ? 26.017 -1.576 -18.677 1.00 86.00 122 ILE A O 1
ATOM 1009 N N . GLU A 1 123 ? 27.117 -1.466 -16.738 1.00 92.06 123 GLU A N 1
ATOM 1010 C CA . GLU A 1 123 ? 27.984 -2.615 -17.009 1.00 92.06 123 GLU A CA 1
ATOM 1011 C C . GLU A 1 123 ? 27.183 -3.918 -17.107 1.00 92.06 123 GLU A C 1
ATOM 1013 O O . GLU A 1 123 ? 27.428 -4.711 -18.014 1.00 92.06 123 GLU A O 1
ATOM 1018 N N . ASP A 1 124 ? 26.201 -4.124 -16.222 1.00 91.00 124 ASP A N 1
ATOM 1019 C CA . ASP A 1 124 ? 25.295 -5.275 -16.301 1.00 91.00 124 ASP A CA 1
ATOM 1020 C C . ASP A 1 124 ? 24.477 -5.255 -17.604 1.00 91.00 124 ASP A C 1
ATOM 1022 O O . ASP A 1 124 ? 24.280 -6.301 -18.226 1.00 91.00 124 ASP A O 1
ATOM 1026 N N . LEU A 1 125 ? 24.027 -4.069 -18.036 1.00 90.12 125 LEU A N 1
ATOM 1027 C CA . LEU A 1 125 ? 23.293 -3.882 -19.289 1.00 90.12 125 LEU A CA 1
ATOM 1028 C C . LEU A 1 125 ? 24.171 -4.166 -20.511 1.00 90.12 125 LEU A C 1
ATOM 1030 O O . LEU A 1 125 ? 23.770 -4.945 -21.370 1.00 90.12 125 LEU A O 1
ATOM 1034 N N . VAL A 1 126 ? 25.359 -3.561 -20.593 1.00 92.06 126 VAL A N 1
ATOM 1035 C CA . VAL A 1 126 ? 26.305 -3.774 -21.701 1.00 92.06 126 VAL A CA 1
ATOM 1036 C C . VAL A 1 126 ? 26.646 -5.252 -21.803 1.00 92.06 126 VAL A C 1
ATOM 1038 O O . VAL A 1 126 ? 26.531 -5.840 -22.874 1.00 92.06 126 VAL A O 1
ATOM 1041 N N . LYS A 1 127 ? 26.942 -5.889 -20.668 1.00 95.50 127 LYS A N 1
ATOM 1042 C CA . LYS A 1 127 ? 27.188 -7.325 -20.608 1.00 95.50 127 LYS A CA 1
ATOM 1043 C C . LYS A 1 127 ? 26.003 -8.137 -21.131 1.00 95.50 127 LYS A C 1
ATOM 1045 O O . LYS A 1 127 ? 26.192 -9.078 -21.894 1.00 95.50 127 LYS A O 1
ATOM 1050 N N . PHE A 1 128 ? 24.779 -7.793 -20.736 1.00 94.69 128 PHE A N 1
ATOM 1051 C CA . PHE A 1 128 ? 23.580 -8.465 -21.233 1.00 94.69 128 PHE A CA 1
ATOM 1052 C C . PHE A 1 128 ? 23.406 -8.290 -22.749 1.00 94.69 128 PHE A C 1
ATOM 1054 O O . PHE A 1 128 ? 23.138 -9.265 -23.452 1.00 94.69 128 PHE A O 1
ATOM 1061 N N . VAL A 1 129 ? 23.599 -7.075 -23.264 1.00 93.31 129 VAL A N 1
ATOM 1062 C CA . VAL A 1 129 ? 23.478 -6.763 -24.694 1.00 93.31 129 VAL A CA 1
ATOM 1063 C C . VAL A 1 129 ? 24.546 -7.483 -25.520 1.00 93.31 129 VAL A C 1
ATOM 1065 O O . VAL A 1 129 ? 24.228 -7.989 -26.594 1.00 93.31 129 VAL A O 1
ATOM 1068 N N . GLU A 1 130 ? 25.778 -7.584 -25.029 1.00 94.50 130 GLU A N 1
ATOM 1069 C CA . GLU A 1 130 ? 26.885 -8.209 -25.760 1.00 94.50 130 GLU A CA 1
ATOM 1070 C C . GLU A 1 130 ? 26.891 -9.740 -25.653 1.00 94.50 130 GLU A C 1
ATOM 1072 O O . GLU A 1 130 ? 27.128 -10.428 -26.644 1.00 94.50 130 GLU A O 1
ATOM 1077 N N . GLU A 1 131 ? 26.630 -10.293 -24.466 1.00 96.38 131 GLU A N 1
ATOM 1078 C CA . GLU A 1 131 ? 26.857 -11.718 -24.195 1.00 96.38 131 GLU A CA 1
ATOM 1079 C C . GLU A 1 131 ? 25.596 -12.588 -24.333 1.00 96.38 131 GLU A C 1
ATOM 1081 O O . GLU A 1 131 ? 25.709 -13.793 -24.574 1.00 96.38 131 GLU A O 1
ATOM 1086 N N . ALA A 1 132 ? 24.387 -12.034 -24.168 1.00 96.25 132 ALA A N 1
ATOM 1087 C CA . ALA A 1 132 ? 23.168 -12.841 -24.241 1.00 96.25 132 ALA A CA 1
ATOM 1088 C C . ALA A 1 132 ? 22.822 -13.213 -25.700 1.00 96.25 132 ALA A C 1
ATOM 1090 O O . ALA A 1 132 ? 22.921 -12.366 -26.585 1.00 96.25 132 ALA A O 1
ATOM 1091 N N . PRO A 1 133 ? 22.368 -14.445 -25.994 1.00 96.19 133 PRO A N 1
ATOM 1092 C CA . PRO A 1 133 ? 22.063 -14.867 -27.362 1.00 96.19 133 PRO A CA 1
ATOM 1093 C C . PRO A 1 133 ? 20.800 -14.191 -27.915 1.00 96.19 133 PRO A C 1
ATOM 1095 O O . PRO A 1 133 ? 19.717 -14.298 -27.333 1.00 96.19 133 PRO A O 1
ATOM 1098 N N . ASP A 1 134 ? 20.911 -13.558 -29.084 1.00 94.44 134 ASP A N 1
ATOM 1099 C CA . ASP A 1 134 ? 19.801 -12.842 -29.731 1.00 94.44 134 ASP A CA 1
ATOM 1100 C C . ASP A 1 134 ? 18.619 -13.753 -30.064 1.00 94.44 134 ASP A C 1
ATOM 1102 O O . ASP A 1 134 ? 17.467 -13.347 -29.935 1.00 94.44 134 ASP A O 1
ATOM 1106 N N . GLN A 1 135 ? 18.876 -15.020 -30.399 1.00 94.31 135 GLN A N 1
ATOM 1107 C CA . GLN A 1 135 ? 17.824 -15.997 -30.701 1.00 94.31 135 GLN A CA 1
ATOM 1108 C C . GLN A 1 135 ? 16.831 -16.169 -29.540 1.00 94.31 135 GLN A C 1
ATOM 1110 O O . GLN A 1 135 ? 15.699 -16.590 -29.763 1.00 94.31 135 GLN A O 1
ATOM 1115 N N . GLN A 1 136 ? 17.257 -15.857 -28.312 1.00 94.75 136 GLN A N 1
ATOM 1116 C CA . GLN A 1 136 ? 16.434 -15.936 -27.112 1.00 94.75 136 GLN A CA 1
ATOM 1117 C C . GLN A 1 136 ? 16.071 -14.556 -26.544 1.00 94.75 136 GLN A C 1
ATOM 1119 O O . GLN A 1 136 ? 14.981 -14.402 -25.996 1.00 94.75 136 GLN A O 1
ATOM 1124 N N . TYR A 1 137 ? 16.965 -13.567 -26.651 1.00 94.44 137 TYR A N 1
ATOM 1125 C CA . TYR A 1 137 ? 16.858 -12.306 -25.911 1.00 94.44 137 TYR A CA 1
ATOM 1126 C C . TYR A 1 137 ? 16.773 -11.047 -26.781 1.00 94.44 137 TYR A C 1
ATOM 1128 O O . TYR A 1 137 ? 16.736 -9.959 -26.215 1.00 94.44 137 TYR A O 1
ATOM 1136 N N . LEU A 1 138 ? 16.692 -11.151 -28.114 1.00 91.94 138 LEU A N 1
ATOM 1137 C CA . LEU A 1 138 ? 16.661 -9.978 -29.002 1.00 91.94 138 LEU A CA 1
ATOM 1138 C C . LEU A 1 138 ? 15.581 -8.961 -28.604 1.00 91.94 138 LEU A C 1
ATOM 1140 O O . LEU A 1 138 ? 15.882 -7.784 -28.433 1.00 91.94 138 LEU A O 1
ATOM 1144 N N . LEU A 1 139 ? 14.343 -9.418 -28.389 1.00 87.19 139 LEU A N 1
ATOM 1145 C CA . LEU A 1 139 ? 13.247 -8.533 -27.984 1.00 87.19 139 LEU A CA 1
ATOM 1146 C C . LEU A 1 139 ? 13.510 -7.888 -26.616 1.00 87.19 139 LEU A C 1
ATOM 1148 O O . LEU A 1 139 ? 13.292 -6.695 -26.454 1.00 87.19 139 LEU A O 1
ATOM 1152 N N . ALA A 1 140 ? 14.018 -8.654 -25.648 1.00 88.94 140 ALA A N 1
ATOM 1153 C CA . ALA A 1 140 ? 14.334 -8.131 -24.321 1.00 88.94 140 ALA A CA 1
ATOM 1154 C C . ALA A 1 140 ? 15.423 -7.048 -24.380 1.00 88.94 140 ALA A C 1
ATOM 1156 O O . ALA A 1 140 ? 15.278 -6.015 -23.741 1.00 88.94 140 ALA A O 1
ATOM 1157 N N . LYS A 1 141 ? 16.462 -7.235 -25.207 1.00 90.62 141 LYS A N 1
ATOM 1158 C CA . LYS A 1 141 ? 17.510 -6.226 -25.423 1.00 90.62 141 LYS A CA 1
ATOM 1159 C C . LYS A 1 141 ? 16.946 -4.930 -26.000 1.00 90.62 141 LYS A C 1
ATOM 1161 O O . LYS A 1 141 ? 17.278 -3.860 -25.502 1.00 90.62 141 LYS A O 1
ATOM 1166 N N . ILE A 1 142 ? 16.099 -5.024 -27.028 1.00 86.50 142 ILE A N 1
ATOM 1167 C CA . ILE A 1 142 ? 15.476 -3.848 -27.655 1.00 86.50 142 ILE A CA 1
ATOM 1168 C C . ILE A 1 142 ? 14.598 -3.118 -26.636 1.00 86.50 142 ILE A C 1
ATOM 1170 O O . ILE A 1 142 ? 14.759 -1.918 -26.444 1.00 86.50 142 ILE A O 1
ATOM 1174 N N . VAL A 1 143 ? 13.730 -3.846 -25.929 1.00 85.31 143 VAL A N 1
ATOM 1175 C CA . VAL A 1 143 ? 12.832 -3.265 -24.925 1.00 85.31 143 VAL A CA 1
ATOM 1176 C C . VAL A 1 143 ? 13.607 -2.618 -23.777 1.00 85.31 143 VAL A C 1
ATOM 1178 O O . VAL A 1 143 ? 13.263 -1.510 -23.382 1.00 85.31 143 VAL A O 1
ATOM 1181 N N . ASP A 1 144 ? 14.662 -3.252 -23.260 1.00 85.88 144 ASP A N 1
ATOM 1182 C CA . ASP A 1 144 ? 15.465 -2.688 -22.168 1.00 85.88 144 ASP A CA 1
ATOM 1183 C C . ASP A 1 144 ? 16.213 -1.418 -22.606 1.00 85.88 144 ASP A C 1
ATOM 1185 O O . ASP A 1 144 ? 16.263 -0.445 -21.855 1.00 85.88 144 ASP A O 1
ATOM 1189 N N . LEU A 1 145 ? 16.758 -1.388 -23.828 1.00 85.75 145 LEU A N 1
ATOM 1190 C CA . LEU A 1 145 ? 17.418 -0.198 -24.376 1.00 85.75 145 LEU A CA 1
ATOM 1191 C C . LEU A 1 145 ? 16.431 0.958 -24.567 1.00 85.75 145 LEU A C 1
ATOM 1193 O O . LEU A 1 145 ? 16.715 2.073 -24.123 1.00 85.75 145 LEU A O 1
ATOM 1197 N N . THR A 1 146 ? 15.265 0.691 -25.160 1.00 79.81 146 THR A N 1
ATOM 1198 C CA . THR A 1 146 ? 14.199 1.688 -25.329 1.00 79.81 146 THR A CA 1
ATOM 1199 C C . THR A 1 146 ? 13.697 2.181 -23.972 1.00 79.81 146 THR A C 1
ATOM 1201 O O . THR A 1 146 ? 13.610 3.386 -23.751 1.00 79.81 146 THR A O 1
ATOM 1204 N N . ALA A 1 147 ? 13.461 1.276 -23.018 1.00 81.75 147 ALA A N 1
ATOM 1205 C CA . ALA A 1 147 ? 12.987 1.630 -21.685 1.00 81.75 147 ALA A CA 1
ATOM 1206 C C . ALA A 1 147 ? 13.992 2.488 -20.904 1.00 81.75 147 ALA A C 1
ATOM 1208 O O . ALA A 1 147 ? 13.596 3.398 -20.179 1.00 81.75 147 ALA A O 1
ATOM 1209 N N . ILE A 1 148 ? 15.294 2.228 -21.044 1.00 81.19 148 ILE A N 1
ATOM 1210 C CA . ILE A 1 148 ? 16.339 3.032 -20.397 1.00 81.19 148 ILE A CA 1
ATOM 1211 C C . ILE A 1 148 ? 16.474 4.402 -21.064 1.00 81.19 148 ILE A C 1
ATOM 1213 O O . ILE A 1 148 ? 16.625 5.397 -20.354 1.00 81.19 148 ILE A O 1
ATOM 1217 N N . ALA A 1 149 ? 16.396 4.466 -22.396 1.00 80.19 149 ALA A N 1
ATOM 1218 C CA . ALA A 1 149 ? 16.450 5.724 -23.136 1.00 80.19 149 ALA A CA 1
ATOM 1219 C C . ALA A 1 149 ? 15.245 6.631 -22.826 1.00 80.19 149 ALA A C 1
ATOM 1221 O O . ALA A 1 149 ? 15.431 7.831 -22.625 1.00 80.19 149 ALA A O 1
ATOM 1222 N N . GLY A 1 150 ? 14.042 6.055 -22.729 1.00 74.00 150 GLY A N 1
ATOM 1223 C CA . GLY A 1 150 ? 12.803 6.782 -22.423 1.00 74.00 150 GLY A CA 1
ATOM 1224 C C . GLY A 1 150 ? 12.502 6.963 -20.930 1.00 74.00 150 GLY A C 1
ATOM 1225 O O . GLY A 1 150 ? 11.668 7.769 -20.524 1.00 74.00 150 GLY A O 1
ATOM 1226 N N . GLY A 1 151 ? 13.195 6.236 -20.049 1.00 76.25 151 GLY A N 1
ATOM 1227 C CA . GLY A 1 151 ? 12.854 6.211 -18.624 1.00 76.25 151 GLY A CA 1
ATOM 1228 C C . GLY A 1 151 ? 11.498 5.546 -18.350 1.00 76.25 151 GLY A C 1
ATOM 1229 O O . GLY A 1 151 ? 10.799 5.927 -17.402 1.00 76.25 151 GLY A O 1
ATOM 1230 N N . CYS A 1 152 ? 11.144 4.560 -19.173 1.00 76.88 152 CYS A N 1
ATOM 1231 C CA . CYS A 1 152 ? 9.876 3.849 -19.133 1.00 76.88 152 CYS A CA 1
ATOM 1232 C C . CYS A 1 152 ? 9.731 3.023 -17.847 1.00 76.88 152 CYS A C 1
ATOM 1234 O O . CYS A 1 152 ? 10.680 2.443 -17.302 1.00 76.88 152 CYS A O 1
ATOM 1236 N N . ARG A 1 153 ? 8.504 2.953 -17.343 1.00 76.31 153 ARG A N 1
ATOM 1237 C CA . ARG A 1 153 ? 8.094 2.092 -16.237 1.00 76.31 153 ARG A CA 1
ATOM 1238 C C . ARG A 1 153 ? 7.592 0.757 -16.764 1.00 76.31 153 ARG A C 1
ATOM 1240 O O . ARG A 1 153 ? 7.406 0.555 -17.955 1.00 76.31 153 ARG A O 1
ATOM 1247 N N . ARG A 1 154 ? 7.337 -0.183 -15.847 1.00 77.31 154 ARG A N 1
ATOM 1248 C CA . ARG A 1 154 ? 6.826 -1.508 -16.224 1.00 77.31 154 ARG A CA 1
ATOM 1249 C C . ARG A 1 154 ? 5.481 -1.423 -16.949 1.00 77.31 154 ARG A C 1
ATOM 1251 O O . ARG A 1 154 ? 5.215 -2.218 -17.837 1.00 77.31 154 ARG A O 1
ATOM 1258 N N . GLU A 1 155 ? 4.621 -0.518 -16.509 1.00 73.81 155 GLU A N 1
ATOM 1259 C CA . GLU A 1 155 ? 3.326 -0.272 -17.136 1.00 73.81 155 GLU A CA 1
ATOM 1260 C C . GLU A 1 155 ? 3.435 0.153 -18.609 1.00 73.81 155 GLU A C 1
ATOM 1262 O O . GLU A 1 155 ? 2.565 -0.223 -19.382 1.00 73.81 155 GLU A O 1
ATOM 1267 N N . ASP A 1 156 ? 4.538 0.786 -19.002 1.00 73.88 156 ASP A N 1
ATOM 1268 C CA . ASP A 1 156 ? 4.763 1.274 -20.366 1.00 73.88 156 ASP A CA 1
ATOM 1269 C C . ASP A 1 156 ? 5.235 0.141 -21.311 1.00 73.88 156 ASP A C 1
ATOM 1271 O O . ASP A 1 156 ? 5.367 0.338 -22.513 1.00 73.88 156 ASP A O 1
ATOM 1275 N N . TYR A 1 157 ? 5.483 -1.078 -20.801 1.00 74.62 157 TYR A N 1
ATOM 1276 C CA . TYR A 1 157 ? 5.873 -2.222 -21.643 1.00 74.62 157 TYR A CA 1
ATOM 1277 C C . TYR A 1 157 ? 4.762 -2.651 -22.602 1.00 74.62 157 TYR A C 1
ATOM 1279 O O . TYR A 1 157 ? 5.075 -3.157 -23.675 1.00 74.62 157 TYR A O 1
ATOM 1287 N N . GLU A 1 158 ? 3.492 -2.515 -22.203 1.00 70.38 158 GLU A N 1
ATOM 1288 C CA . GLU A 1 158 ? 2.362 -2.814 -23.095 1.00 70.38 158 GLU A CA 1
ATOM 1289 C C . GLU A 1 158 ? 2.379 -1.854 -24.288 1.00 70.38 158 GLU A C 1
ATOM 1291 O O . GLU A 1 158 ? 2.253 -2.301 -25.421 1.00 70.38 158 GLU A O 1
ATOM 1296 N N . GLU A 1 159 ? 2.681 -0.578 -24.043 1.00 69.62 159 GLU A N 1
ATOM 1297 C CA . GLU A 1 159 ? 2.832 0.429 -25.091 1.00 69.62 159 GLU A CA 1
ATOM 1298 C C . GLU A 1 159 ? 4.026 0.078 -25.992 1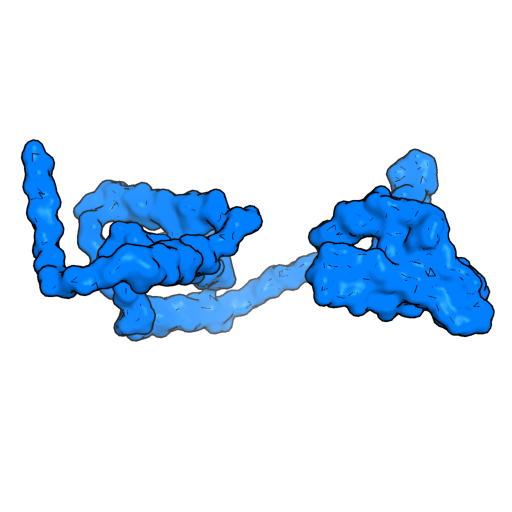.00 69.62 159 GLU A C 1
ATOM 1300 O O . GLU A 1 159 ? 3.853 -0.073 -27.198 1.00 69.62 159 GLU A O 1
ATOM 1305 N N . ILE A 1 160 ? 5.215 -0.186 -25.423 1.00 72.56 160 ILE A N 1
ATOM 1306 C CA . ILE A 1 160 ? 6.415 -0.578 -26.197 1.00 72.56 160 ILE A CA 1
ATOM 1307 C C . ILE A 1 160 ? 6.161 -1.820 -27.064 1.00 72.56 160 ILE A C 1
ATOM 1309 O O . ILE A 1 160 ? 6.754 -1.965 -28.131 1.00 72.56 160 ILE A O 1
ATOM 1313 N N . TYR A 1 161 ? 5.299 -2.729 -26.609 1.00 72.06 161 TYR A N 1
ATOM 1314 C CA . TYR A 1 161 ? 4.941 -3.935 -27.348 1.00 72.06 161 TYR A CA 1
ATOM 1315 C C . TYR A 1 161 ? 3.937 -3.679 -28.483 1.00 72.06 161 TYR A C 1
ATOM 1317 O O . TYR A 1 161 ? 3.937 -4.418 -29.467 1.00 72.06 161 TYR A O 1
ATOM 1325 N N . GLU A 1 162 ? 3.081 -2.667 -28.342 1.00 74.50 162 GLU A N 1
ATOM 1326 C CA . GLU A 1 162 ? 2.082 -2.265 -29.340 1.00 74.50 162 GLU A CA 1
ATOM 1327 C C . GLU A 1 162 ? 2.631 -1.288 -30.387 1.00 74.50 162 GLU A C 1
ATOM 1329 O O . GLU A 1 162 ? 2.015 -1.127 -31.441 1.00 74.50 162 GLU A O 1
ATOM 1334 N N . MET A 1 163 ? 3.804 -0.709 -30.128 1.00 71.06 163 MET A N 1
ATOM 1335 C CA . MET A 1 163 ? 4.538 0.134 -31.061 1.00 71.06 163 MET A CA 1
ATOM 1336 C C . MET A 1 163 ? 4.670 -0.503 -32.446 1.00 71.06 163 MET A C 1
ATOM 1338 O O . MET A 1 163 ? 5.171 -1.623 -32.606 1.00 71.06 163 MET A O 1
ATOM 1342 N N . SER A 1 164 ? 4.298 0.260 -33.467 1.00 74.38 164 SER A N 1
ATOM 1343 C CA . SER A 1 164 ? 4.493 -0.099 -34.863 1.00 74.38 164 SER A CA 1
ATOM 1344 C C . SER A 1 164 ? 5.619 0.718 -35.503 1.00 74.38 164 SER A C 1
ATOM 1346 O O . SER A 1 164 ? 6.101 1.706 -34.959 1.00 74.38 164 SER A O 1
ATOM 1348 N N . LEU A 1 165 ? 6.048 0.315 -36.702 1.00 69.81 165 LEU A N 1
ATOM 1349 C CA . LEU A 1 165 ? 7.020 1.101 -37.470 1.00 69.81 165 LEU A CA 1
ATOM 1350 C C . LEU A 1 165 ? 6.464 2.467 -37.898 1.00 69.81 165 LEU A C 1
ATOM 1352 O O . LEU A 1 165 ? 7.251 3.369 -38.160 1.00 69.81 165 LEU A O 1
ATOM 1356 N N . ASP A 1 166 ? 5.138 2.616 -37.965 1.00 73.19 166 ASP A N 1
ATOM 1357 C CA . ASP A 1 166 ? 4.485 3.866 -38.360 1.00 73.19 166 ASP A CA 1
ATOM 1358 C C . ASP A 1 166 ? 4.553 4.928 -37.247 1.00 73.19 166 ASP A C 1
ATOM 1360 O O . ASP A 1 166 ? 4.427 6.119 -37.526 1.00 73.19 166 ASP A O 1
ATOM 1364 N N . ASP A 1 167 ? 4.812 4.505 -36.006 1.00 67.25 167 ASP A N 1
ATOM 1365 C CA . ASP A 1 167 ? 4.989 5.381 -34.842 1.00 67.25 167 ASP A CA 1
ATOM 1366 C C . ASP A 1 167 ? 6.424 5.951 -34.770 1.00 67.25 167 ASP A C 1
ATOM 1368 O O . ASP A 1 167 ? 6.719 6.869 -33.999 1.00 67.25 167 ASP A O 1
ATOM 1372 N N . ILE A 1 168 ? 7.315 5.457 -35.643 1.00 65.25 168 ILE A N 1
ATOM 1373 C CA . ILE A 1 168 ? 8.713 5.868 -35.767 1.00 65.25 168 ILE A CA 1
ATOM 1374 C C . ILE A 1 168 ? 8.867 6.936 -36.850 1.00 65.25 168 ILE A C 1
ATOM 1376 O O . ILE A 1 168 ? 8.946 6.650 -38.044 1.00 65.25 168 ILE A O 1
ATOM 1380 N N . GLU A 1 169 ? 9.004 8.190 -36.430 1.00 58.94 169 GLU A N 1
ATOM 1381 C CA . GLU A 1 169 ? 9.381 9.279 -37.328 1.00 58.94 169 GLU A CA 1
ATOM 1382 C C . GLU A 1 169 ? 10.915 9.401 -37.425 1.00 58.94 169 GLU A C 1
ATOM 1384 O O . GLU A 1 169 ? 11.629 9.391 -36.420 1.00 58.94 169 GLU A O 1
ATOM 1389 N N . GLU A 1 170 ? 11.450 9.568 -38.635 1.00 49.47 170 GLU A N 1
ATOM 1390 C CA . GLU A 1 170 ? 12.878 9.799 -38.886 1.00 49.47 170 GLU A CA 1
ATOM 1391 C C . GLU A 1 170 ? 13.091 11.280 -39.238 1.00 49.47 170 GLU A C 1
ATOM 1393 O O . GLU A 1 170 ? 12.684 11.748 -40.302 1.00 49.47 170 GLU A O 1
ATOM 1398 N N . THR A 1 171 ? 13.705 12.052 -38.339 1.00 46.09 171 THR A N 1
ATOM 1399 C CA . THR A 1 171 ? 13.954 13.484 -38.551 1.00 46.09 171 THR A CA 1
ATOM 1400 C C . THR A 1 171 ? 15.444 13.756 -38.423 1.00 46.09 171 THR A C 1
ATOM 1402 O O . THR A 1 171 ? 16.053 13.439 -37.403 1.00 46.09 171 THR A O 1
ATOM 1405 N N . SER A 1 172 ? 16.036 14.433 -39.415 1.00 43.94 172 SER A N 1
ATOM 1406 C CA . SER A 1 172 ? 17.454 14.848 -39.417 1.00 43.94 172 SER A CA 1
ATOM 1407 C C . SER A 1 172 ? 17.840 15.799 -38.269 1.00 43.94 172 SER A C 1
ATOM 1409 O O . SER A 1 172 ? 18.992 16.205 -38.145 1.00 43.94 172 SER A O 1
ATOM 1411 N N . ALA A 1 173 ? 16.872 16.168 -37.437 1.00 43.38 173 ALA A N 1
ATOM 1412 C CA . ALA A 1 173 ? 17.048 16.569 -36.056 1.00 43.38 173 ALA A CA 1
ATOM 1413 C C . ALA A 1 173 ? 15.701 16.355 -35.345 1.00 43.38 173 ALA A C 1
ATOM 1415 O O . ALA A 1 173 ? 14.785 17.145 -35.559 1.00 43.38 173 ALA A O 1
ATOM 1416 N N . SER A 1 174 ? 15.615 15.318 -34.502 1.00 38.44 174 SER A N 1
ATOM 1417 C CA . SER A 1 174 ? 14.538 15.015 -33.532 1.00 38.44 174 SER A CA 1
ATOM 1418 C C . SER A 1 174 ? 13.133 14.740 -34.086 1.00 38.44 174 SER A C 1
ATOM 1420 O O . SER A 1 174 ? 12.548 15.592 -34.745 1.00 38.44 174 SER A O 1
ATOM 1422 N N . SER A 1 175 ? 12.565 13.587 -33.726 1.00 43.06 175 SER A N 1
ATOM 1423 C CA . SER A 1 175 ? 11.221 13.161 -34.142 1.00 43.06 175 SER A CA 1
ATOM 1424 C C . SER A 1 175 ? 10.287 12.899 -32.959 1.00 43.06 175 SER A C 1
ATOM 1426 O O . SER A 1 175 ? 10.750 12.664 -31.842 1.00 43.06 175 SER A O 1
ATOM 1428 N N . SER A 1 176 ? 8.975 12.945 -33.207 1.00 38.88 176 SER A N 1
ATOM 1429 C CA . SER A 1 176 ? 7.906 12.922 -32.201 1.00 38.88 176 SER A CA 1
ATOM 1430 C C . SER A 1 176 ? 6.956 11.738 -32.371 1.00 38.88 176 SER A C 1
ATOM 1432 O O . SER A 1 176 ? 6.648 11.380 -33.497 1.00 38.88 176 SER A O 1
ATOM 1434 N N . SER A 1 177 ? 6.439 11.174 -31.274 1.00 40.50 177 SER A N 1
ATOM 1435 C CA . SER A 1 177 ? 5.287 10.256 -31.305 1.00 40.50 177 SER A CA 1
ATOM 1436 C C . SER A 1 177 ? 4.202 10.672 -30.303 1.00 40.50 177 SER A C 1
ATOM 1438 O O . SER A 1 177 ? 4.421 11.499 -29.409 1.00 40.50 177 SER A O 1
ATOM 1440 N N . THR A 1 178 ? 2.983 10.164 -30.513 1.00 34.91 178 THR A N 1
ATOM 1441 C CA . THR A 1 178 ? 1.768 10.505 -29.755 1.00 34.91 178 THR A CA 1
ATOM 1442 C C . THR A 1 178 ? 1.126 9.252 -29.174 1.00 34.91 178 THR A C 1
ATOM 1444 O O . THR A 1 178 ? 0.534 8.477 -29.915 1.00 34.91 178 THR A O 1
ATOM 1447 N N . LEU A 1 179 ? 1.132 9.135 -27.842 1.00 47.41 179 LEU A N 1
ATOM 1448 C CA . LEU A 1 179 ? 0.428 8.084 -27.099 1.00 47.41 179 LEU A CA 1
ATOM 1449 C C . LEU A 1 179 ? -0.808 8.597 -26.352 1.00 47.41 179 LEU A C 1
ATOM 1451 O O . LEU A 1 179 ? -0.892 9.743 -25.895 1.00 47.41 179 LEU A O 1
ATOM 1455 N N . HIS A 1 180 ? -1.800 7.712 -26.261 1.00 38.19 180 HIS A N 1
ATOM 1456 C CA . HIS A 1 180 ? -3.217 8.017 -26.074 1.00 38.19 180 HIS A CA 1
ATOM 1457 C C . HIS A 1 180 ? -3.675 8.029 -24.601 1.00 38.19 180 HIS A C 1
ATOM 1459 O O . HIS A 1 180 ? -4.819 7.683 -24.312 1.00 38.19 180 HIS A O 1
ATOM 1465 N N . ASP A 1 181 ? -2.827 8.497 -23.680 1.00 40.44 181 ASP A N 1
ATOM 1466 C CA . ASP A 1 181 ? -3.157 8.628 -22.245 1.00 40.44 181 ASP A CA 1
ATOM 1467 C C . ASP A 1 181 ? -3.496 10.073 -21.820 1.00 40.44 181 ASP A C 1
ATOM 1469 O O . ASP A 1 181 ? -3.550 10.443 -20.645 1.00 40.44 181 ASP A O 1
ATOM 1473 N N . GLY A 1 182 ? -3.776 10.929 -22.807 1.00 44.88 182 GLY A N 1
ATOM 1474 C CA . GLY A 1 182 ? -4.185 12.319 -22.596 1.00 44.88 182 GLY A CA 1
ATOM 1475 C C . GLY A 1 182 ? -3.041 13.275 -22.244 1.00 44.88 182 GLY A C 1
ATOM 1476 O O . GLY A 1 182 ? -3.301 14.464 -22.055 1.00 44.88 182 GLY A O 1
ATOM 1477 N N . ILE A 1 183 ? -1.790 12.803 -22.198 1.00 42.66 183 ILE A N 1
ATOM 1478 C CA . ILE A 1 183 ? -0.588 13.648 -22.172 1.00 42.66 183 ILE A CA 1
ATOM 1479 C C . ILE A 1 183 ? 0.450 13.049 -23.135 1.00 42.66 183 ILE A C 1
ATOM 1481 O O . ILE A 1 183 ? 1.077 12.054 -22.780 1.00 42.66 183 ILE A O 1
ATOM 1485 N N . PRO A 1 184 ? 0.668 13.641 -24.323 1.00 44.72 184 PRO A N 1
ATOM 1486 C CA . PRO A 1 184 ? 1.708 13.173 -25.229 1.00 44.72 184 PRO A CA 1
ATOM 1487 C C . PRO A 1 184 ? 3.093 13.432 -24.623 1.00 44.72 184 PRO A C 1
ATOM 1489 O O . PRO A 1 184 ? 3.387 14.544 -24.170 1.00 44.72 184 PRO A O 1
ATOM 1492 N N . ARG A 1 185 ? 3.939 12.400 -24.615 1.00 47.94 185 ARG A N 1
ATOM 1493 C CA . ARG A 1 185 ? 5.367 12.499 -24.303 1.00 47.94 185 ARG A CA 1
ATOM 1494 C C . ARG A 1 185 ? 6.149 12.298 -25.589 1.00 47.94 185 ARG A C 1
ATOM 1496 O O . ARG A 1 185 ? 6.005 11.276 -26.236 1.00 47.94 185 ARG A O 1
ATOM 1503 N N . VAL A 1 186 ? 6.950 13.296 -25.943 1.00 47.22 186 VAL A N 1
ATOM 1504 C CA . VAL A 1 186 ? 7.894 13.226 -27.059 1.00 47.22 186 VAL A CA 1
ATOM 1505 C C . VAL A 1 186 ? 9.265 12.959 -26.468 1.00 47.22 186 VAL A C 1
ATOM 1507 O O . VAL A 1 186 ? 9.749 13.756 -25.658 1.00 47.22 186 VAL A O 1
ATOM 1510 N N . GLU A 1 187 ? 9.876 11.848 -26.862 1.00 54.25 187 GLU A N 1
ATOM 1511 C CA . GLU A 1 187 ? 11.161 11.412 -26.330 1.00 54.25 187 GLU A CA 1
ATOM 1512 C C . GLU A 1 187 ? 12.184 11.317 -27.458 1.00 54.25 187 GLU A C 1
ATOM 1514 O O . GLU A 1 187 ? 11.984 10.661 -28.474 1.00 54.25 187 GLU A O 1
ATOM 1519 N N . ILE A 1 188 ? 13.290 12.041 -27.290 1.00 47.94 188 ILE A N 1
ATOM 1520 C CA . ILE A 1 188 ? 14.396 12.027 -28.238 1.00 47.94 188 ILE A CA 1
ATOM 1521 C C . ILE A 1 188 ? 15.303 10.889 -27.805 1.00 47.94 188 ILE A C 1
ATOM 1523 O O . ILE A 1 188 ? 16.162 11.061 -26.936 1.00 47.94 188 ILE A O 1
ATOM 1527 N N . ILE A 1 189 ? 15.113 9.721 -28.406 1.00 47.66 189 ILE A N 1
ATOM 1528 C CA . ILE A 1 189 ? 16.156 8.706 -28.375 1.00 47.66 189 ILE A CA 1
ATOM 1529 C C . ILE A 1 189 ? 17.313 9.294 -29.193 1.00 47.66 189 ILE A C 1
ATOM 1531 O O . ILE A 1 189 ? 17.115 9.984 -30.185 1.00 47.66 189 ILE A O 1
ATOM 1535 N N . GLY A 1 190 ? 18.534 9.184 -28.704 1.00 40.91 190 GLY A N 1
ATOM 1536 C CA . GLY A 1 190 ? 19.698 9.726 -29.383 1.00 40.91 190 GLY A CA 1
ATOM 1537 C C . GLY A 1 190 ? 20.569 8.581 -29.840 1.00 40.91 190 GLY A C 1
ATOM 1538 O O . GLY A 1 190 ? 20.998 7.775 -29.022 1.00 40.91 190 GLY A O 1
ATOM 1539 N N . ASN A 1 191 ? 20.912 8.572 -31.115 1.00 44.16 191 ASN A N 1
ATOM 1540 C CA . ASN A 1 191 ? 22.310 8.723 -31.485 1.00 44.16 191 ASN A CA 1
ATOM 1541 C C . ASN A 1 191 ? 22.347 9.445 -32.828 1.00 44.16 191 ASN A C 1
ATOM 1543 O O . ASN A 1 191 ? 21.299 9.728 -33.400 1.00 44.16 191 ASN A O 1
ATOM 1547 N N . THR A 1 192 ? 23.516 9.813 -33.330 1.00 43.00 192 THR A N 1
ATOM 1548 C CA . THR A 1 192 ? 23.654 10.053 -34.769 1.00 43.00 192 THR A CA 1
ATOM 1549 C C . THR A 1 192 ? 23.224 8.786 -35.516 1.00 43.00 192 THR A C 1
ATOM 1551 O O . THR A 1 192 ? 24.063 7.955 -35.825 1.00 43.00 192 THR A O 1
ATOM 1554 N N . ASP A 1 193 ? 21.926 8.658 -35.767 1.00 36.16 193 ASP A N 1
ATOM 1555 C CA . ASP A 1 193 ? 21.235 7.651 -36.566 1.00 36.16 193 ASP A CA 1
ATOM 1556 C C . ASP A 1 193 ? 20.636 6.479 -35.757 1.00 36.16 193 ASP A C 1
ATOM 1558 O O . ASP A 1 193 ? 21.336 5.721 -35.084 1.00 36.16 193 ASP A O 1
ATOM 1562 N N . CYS A 1 194 ? 19.310 6.342 -35.897 1.00 30.03 194 CYS A N 1
ATOM 1563 C CA . CYS A 1 194 ? 18.401 5.279 -35.436 1.00 30.03 194 CYS A CA 1
ATOM 1564 C C . CYS A 1 194 ? 17.727 5.474 -34.064 1.00 30.03 194 CYS A C 1
ATOM 1566 O O . CYS A 1 194 ? 18.325 5.293 -33.003 1.00 30.03 194 CYS A O 1
ATOM 1568 N N . THR A 1 195 ? 16.422 5.760 -34.108 1.00 31.06 195 THR A N 1
ATOM 1569 C CA . THR A 1 195 ? 15.526 5.921 -32.951 1.00 31.06 195 THR A CA 1
ATOM 1570 C C . THR A 1 195 ? 14.181 5.259 -33.227 1.00 31.06 195 THR A C 1
ATOM 1572 O O . THR A 1 195 ? 13.719 5.298 -34.359 1.00 31.06 195 THR A O 1
ATOM 1575 N N . ILE A 1 196 ? 13.595 4.639 -32.199 1.00 27.39 196 ILE A N 1
ATOM 1576 C CA . ILE A 1 196 ? 12.422 3.747 -32.207 1.00 27.39 196 ILE A CA 1
ATOM 1577 C C . ILE A 1 196 ? 11.353 4.389 -31.300 1.00 27.39 196 ILE A C 1
ATOM 1579 O O . ILE A 1 196 ? 11.670 4.640 -30.144 1.00 27.39 196 ILE A O 1
ATOM 1583 N N . ASN A 1 197 ? 10.129 4.653 -31.761 1.00 27.92 197 ASN A N 1
ATOM 1584 C CA . ASN A 1 197 ? 9.115 5.398 -30.997 1.00 27.92 197 ASN A CA 1
ATOM 1585 C C . ASN A 1 197 ? 7.785 4.646 -30.859 1.00 27.92 197 ASN A C 1
ATOM 1587 O O . ASN A 1 197 ? 7.219 4.275 -31.880 1.00 27.92 197 ASN A O 1
ATOM 1591 N N . VAL A 1 198 ? 7.349 4.490 -29.593 1.00 36.19 198 VAL A N 1
ATOM 1592 C CA . VAL A 1 198 ? 6.082 3.931 -29.067 1.00 36.19 198 VAL A CA 1
ATOM 1593 C C . VAL A 1 198 ? 4.909 4.850 -29.391 1.00 36.19 198 VAL A C 1
ATOM 1595 O O . VAL A 1 198 ? 5.117 6.089 -29.295 1.00 36.19 198 VAL A O 1
#

Organism: NCBI:txid2755281

Secondary structure (DSSP, 8-state):
-------------HHHHHHHHHHHHTTS-GGGHHHHHHHHHHHHHHHHHTT-----HHHHHHHHHHHHTTS-HHHHHHHHHHHHHHHHHHS----TT-HHHHHHHHHHHHTPPP-PPPPPPHHHHHHHHHHS-HHHHHHHHHHHHHHHHHT--GGGHHHHHH--GGG----SS------SSSS-------SSS-----